Protein AF-A0A7X3UEK0-F1 (afdb_monomer)

Mean predicted aligned error: 8.61 Å

Structure (mmCIF, N/CA/C/O backbone):
data_AF-A0A7X3UEK0-F1
#
_entry.id   AF-A0A7X3UEK0-F1
#
loop_
_atom_site.group_PDB
_atom_site.id
_atom_site.type_symbol
_atom_site.label_atom_id
_atom_site.label_alt_id
_atom_site.label_comp_id
_atom_site.label_asym_id
_atom_site.label_entity_id
_atom_site.label_seq_id
_atom_site.pdbx_PDB_ins_code
_atom_site.Cartn_x
_atom_site.Cartn_y
_atom_site.Cartn_z
_atom_site.occupancy
_atom_site.B_iso_or_equiv
_atom_site.auth_seq_id
_atom_site.auth_comp_id
_atom_site.auth_asym_id
_atom_site.auth_atom_id
_atom_site.pdbx_PDB_model_num
ATOM 1 N N . PRO A 1 1 ? -8.538 19.417 -2.726 1.00 79.62 1 PRO A N 1
ATOM 2 C CA . PRO A 1 1 ? -8.881 18.641 -3.946 1.00 79.62 1 PRO A CA 1
ATOM 3 C C . PRO A 1 1 ? -7.968 18.921 -5.151 1.00 79.62 1 PRO A C 1
ATOM 5 O O . PRO A 1 1 ? -7.530 17.967 -5.776 1.00 79.62 1 PRO A O 1
ATOM 8 N N . ARG A 1 2 ? -7.645 20.189 -5.467 1.00 84.69 2 ARG A N 1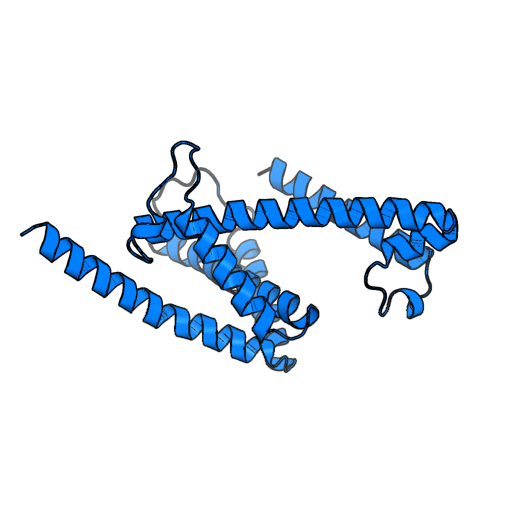
ATOM 9 C CA . ARG A 1 2 ? -6.788 20.533 -6.623 1.00 84.69 2 ARG A CA 1
ATOM 10 C C . ARG A 1 2 ? -5.396 19.885 -6.567 1.00 84.69 2 ARG A C 1
ATOM 12 O O . ARG A 1 2 ? -4.954 19.338 -7.565 1.00 84.69 2 ARG A O 1
ATOM 19 N N . SER A 1 3 ? -4.761 19.859 -5.393 1.00 90.44 3 SER A N 1
ATOM 20 C CA . SER A 1 3 ? -3.463 19.197 -5.186 1.00 90.44 3 SER A CA 1
ATOM 21 C C . SER A 1 3 ? -3.487 17.698 -5.502 1.00 90.44 3 SER A C 1
ATOM 23 O O . SER A 1 3 ? -2.560 17.202 -6.129 1.00 90.44 3 SER A O 1
ATOM 25 N N . MET A 1 4 ? -4.557 16.983 -5.133 1.00 89.75 4 MET A N 1
ATOM 26 C CA . MET A 1 4 ? -4.703 15.557 -5.451 1.00 89.75 4 MET A CA 1
ATOM 27 C C . MET A 1 4 ? -4.834 15.312 -6.956 1.00 89.75 4 MET A C 1
ATOM 29 O O . MET A 1 4 ? -4.153 14.437 -7.476 1.00 89.75 4 MET A O 1
ATOM 33 N N . PHE A 1 5 ? -5.659 16.089 -7.666 1.00 90.31 5 PHE A N 1
ATOM 34 C CA . PHE A 1 5 ? -5.819 15.922 -9.116 1.00 90.31 5 PHE A CA 1
ATOM 35 C C . PHE A 1 5 ? -4.525 16.210 -9.878 1.00 90.31 5 PHE A C 1
ATOM 37 O O . PHE A 1 5 ? -4.150 15.434 -10.751 1.00 90.31 5 PHE A O 1
ATOM 44 N N . VAL A 1 6 ? -3.823 17.288 -9.519 1.00 94.56 6 VAL A N 1
ATOM 45 C CA . VAL A 1 6 ? -2.541 17.637 -10.146 1.00 94.56 6 VAL A CA 1
ATOM 46 C C . VAL A 1 6 ? -1.483 16.581 -9.831 1.00 94.56 6 VAL A C 1
ATOM 48 O O . VAL A 1 6 ? -0.815 16.107 -10.742 1.00 94.56 6 VAL A O 1
ATOM 51 N N . GLY A 1 7 ? -1.371 16.158 -8.568 1.00 95.06 7 GLY A N 1
ATOM 52 C CA . GLY A 1 7 ? -0.401 15.142 -8.160 1.00 95.06 7 GLY A CA 1
ATOM 53 C C . GLY A 1 7 ? -0.611 13.810 -8.879 1.00 95.06 7 GLY A C 1
ATOM 54 O O . GLY A 1 7 ? 0.320 13.289 -9.486 1.00 95.06 7 GLY A O 1
ATOM 55 N N . VAL A 1 8 ? -1.842 13.289 -8.879 1.00 94.25 8 VAL A N 1
ATOM 56 C CA . VAL A 1 8 ? -2.175 12.043 -9.589 1.00 94.25 8 VAL A CA 1
ATOM 57 C C . VAL A 1 8 ? -1.948 12.191 -11.096 1.00 94.25 8 VAL A C 1
ATOM 59 O O . VAL A 1 8 ? -1.379 11.294 -11.710 1.00 94.25 8 VAL A O 1
ATOM 62 N N . GLY A 1 9 ? -2.321 13.329 -11.690 1.00 96.06 9 GLY A N 1
ATOM 63 C CA . GLY A 1 9 ? -2.091 13.600 -13.111 1.00 96.06 9 GLY A CA 1
ATOM 64 C C . GLY A 1 9 ? -0.608 13.598 -13.494 1.00 96.06 9 GLY A C 1
ATOM 65 O O . GLY A 1 9 ? -0.240 12.993 -14.499 1.00 96.06 9 GLY A O 1
ATOM 66 N N . ILE A 1 10 ? 0.253 14.202 -12.670 1.00 96.75 10 ILE A N 1
ATOM 67 C CA . ILE A 1 10 ? 1.710 14.187 -12.877 1.00 96.75 10 ILE A CA 1
ATOM 68 C C . ILE A 1 10 ? 2.247 12.757 -12.801 1.00 96.75 10 ILE A C 1
ATOM 70 O O . ILE A 1 10 ? 3.003 12.348 -13.679 1.00 96.75 10 ILE A O 1
ATOM 74 N N . VAL A 1 11 ? 1.835 11.983 -11.792 1.00 95.94 11 VAL A N 1
ATOM 75 C CA . VAL A 1 11 ? 2.276 10.587 -11.636 1.00 95.94 11 VAL A CA 1
ATOM 76 C C . VAL A 1 11 ? 1.872 9.747 -12.848 1.00 95.94 11 VAL A C 1
ATOM 78 O O . VAL A 1 11 ? 2.706 9.015 -13.375 1.00 95.94 11 VAL A O 1
ATOM 81 N N . ILE A 1 12 ? 0.635 9.892 -13.335 1.00 96.00 12 ILE A N 1
ATOM 82 C CA . ILE A 1 12 ? 0.169 9.216 -14.554 1.00 96.00 12 ILE A CA 1
ATOM 83 C C . ILE A 1 12 ? 1.033 9.617 -15.754 1.00 96.00 12 ILE A C 1
ATOM 85 O O . ILE A 1 12 ? 1.493 8.748 -16.490 1.00 96.00 12 ILE A O 1
ATOM 89 N N . GLY A 1 13 ? 1.285 10.916 -15.940 1.00 96.50 13 GLY A N 1
ATOM 90 C CA . GLY A 1 13 ? 2.091 11.418 -17.053 1.00 96.50 13 GLY A CA 1
ATOM 91 C C . GLY A 1 13 ? 3.512 10.855 -17.048 1.00 96.50 13 GLY A C 1
ATOM 92 O O . GLY A 1 13 ? 3.957 10.302 -18.051 1.00 96.50 13 GLY A O 1
ATOM 93 N N . VAL A 1 14 ? 4.202 10.927 -15.908 1.00 95.31 14 VAL A N 1
ATOM 94 C CA . VAL A 1 14 ? 5.562 10.385 -15.756 1.00 95.31 14 VAL A CA 1
ATOM 95 C C . VAL A 1 14 ? 5.578 8.874 -15.988 1.00 95.31 14 VAL A C 1
ATOM 97 O O . VAL A 1 14 ? 6.438 8.377 -16.712 1.00 95.31 14 VAL A O 1
ATOM 100 N N . TYR A 1 15 ? 4.607 8.142 -15.436 1.00 93.38 15 TYR A N 1
ATOM 101 C CA . TYR A 1 15 ? 4.516 6.694 -15.612 1.00 93.38 15 TYR A CA 1
ATOM 102 C C . TYR A 1 15 ? 4.330 6.302 -17.084 1.00 93.38 15 TYR A C 1
ATOM 104 O O . TYR A 1 15 ? 5.032 5.420 -17.582 1.00 93.38 15 TYR A O 1
ATOM 112 N N . LEU A 1 16 ? 3.430 6.976 -17.806 1.00 94.94 16 LEU A N 1
ATOM 113 C CA . LEU A 1 16 ? 3.210 6.731 -19.233 1.00 94.94 16 LEU A CA 1
ATOM 114 C C . LEU A 1 16 ? 4.451 7.060 -20.065 1.00 94.94 16 LEU A C 1
ATOM 116 O O . LEU A 1 16 ? 4.821 6.271 -20.929 1.00 94.94 16 LEU A O 1
ATOM 120 N N . LEU A 1 17 ? 5.118 8.182 -19.786 1.00 93.19 17 LEU A N 1
ATOM 121 C CA . LEU A 1 17 ? 6.335 8.580 -20.497 1.00 93.19 17 LEU A CA 1
ATOM 122 C C . LEU A 1 17 ? 7.452 7.547 -20.339 1.00 93.19 17 LEU A C 1
ATOM 124 O O . LEU A 1 17 ? 8.077 7.177 -21.332 1.00 93.19 17 LEU A O 1
ATOM 128 N N . ILE A 1 18 ? 7.665 7.043 -19.121 1.00 89.44 18 ILE A N 1
ATOM 129 C CA . ILE A 1 18 ? 8.669 6.004 -18.863 1.00 89.44 18 ILE A CA 1
ATOM 130 C C . ILE A 1 18 ? 8.313 4.719 -19.618 1.00 89.44 18 ILE A C 1
ATOM 132 O O . ILE A 1 18 ? 9.166 4.169 -20.307 1.00 89.44 18 ILE A O 1
ATOM 136 N N . ASN A 1 19 ? 7.060 4.258 -19.555 1.00 89.50 19 ASN A N 1
ATOM 137 C CA . ASN A 1 19 ? 6.646 3.040 -20.263 1.00 89.50 19 ASN A CA 1
ATOM 138 C C . ASN A 1 19 ? 6.771 3.179 -21.788 1.00 89.50 19 ASN A C 1
ATOM 140 O O . ASN A 1 19 ? 7.232 2.254 -22.451 1.00 89.50 19 ASN A O 1
ATOM 144 N N . ILE A 1 20 ? 6.414 4.338 -22.348 1.00 90.19 20 ILE A N 1
ATOM 145 C CA . ILE A 1 20 ? 6.593 4.618 -23.779 1.00 90.19 20 ILE A CA 1
ATOM 146 C C . ILE A 1 20 ? 8.079 4.594 -24.148 1.00 90.19 20 ILE A C 1
ATOM 148 O O . ILE A 1 20 ? 8.433 4.014 -25.172 1.00 90.19 20 ILE A O 1
ATOM 152 N N . ALA A 1 21 ? 8.947 5.194 -23.331 1.00 87.62 21 ALA A N 1
ATOM 153 C CA . ALA A 1 21 ? 10.388 5.164 -23.562 1.00 87.62 21 ALA A CA 1
ATOM 154 C C . ALA A 1 21 ? 10.926 3.723 -23.558 1.00 87.62 21 ALA A C 1
ATOM 156 O O . ALA A 1 21 ? 11.605 3.336 -24.504 1.00 87.62 21 ALA A O 1
ATOM 157 N N . LEU A 1 22 ? 10.541 2.908 -22.568 1.00 85.06 22 LEU A N 1
ATOM 158 C CA . LEU A 1 22 ? 10.942 1.498 -22.483 1.00 85.06 22 LEU A CA 1
ATOM 159 C C . LEU A 1 22 ? 10.510 0.698 -23.714 1.00 85.06 22 LEU A C 1
ATOM 161 O O . LEU A 1 22 ? 11.332 0.007 -24.308 1.00 85.06 22 LEU A O 1
ATOM 165 N N . LEU A 1 23 ? 9.253 0.841 -24.140 1.00 86.38 23 LEU A N 1
ATOM 166 C CA . LEU A 1 23 ? 8.717 0.133 -25.308 1.00 86.38 23 LEU A CA 1
ATOM 167 C C . LEU A 1 23 ? 9.344 0.583 -26.634 1.00 86.38 23 LEU A C 1
ATOM 169 O O . LEU A 1 23 ? 9.292 -0.157 -27.613 1.00 86.38 23 LEU A O 1
ATOM 173 N N . ARG A 1 24 ? 9.910 1.794 -26.697 1.00 86.00 24 ARG A N 1
ATOM 174 C CA . ARG A 1 24 ? 10.673 2.252 -27.868 1.00 86.00 24 ARG A CA 1
ATOM 175 C C . ARG A 1 24 ? 12.129 1.806 -27.854 1.00 86.00 24 ARG A C 1
ATOM 177 O O . ARG A 1 24 ? 12.746 1.799 -28.913 1.00 86.00 24 ARG A O 1
ATOM 184 N N . MET A 1 25 ? 12.673 1.501 -26.680 1.00 81.88 25 MET A N 1
ATOM 185 C CA . MET A 1 25 ? 14.088 1.186 -26.498 1.00 81.88 25 MET A CA 1
ATOM 186 C C . MET A 1 25 ? 14.366 -0.312 -26.515 1.00 81.88 25 MET A C 1
ATOM 188 O O . MET A 1 25 ? 15.394 -0.712 -27.049 1.00 81.88 25 MET A O 1
ATOM 192 N N . LEU A 1 26 ? 13.465 -1.134 -25.970 1.00 79.62 26 LEU A N 1
ATOM 193 C CA . LEU A 1 26 ? 13.659 -2.580 -25.889 1.00 79.62 26 LEU A CA 1
ATOM 194 C C . LEU A 1 26 ? 12.554 -3.333 -26.628 1.00 79.62 26 LEU A C 1
ATOM 196 O O . LEU A 1 26 ? 11.377 -2.973 -26.516 1.00 79.62 26 LEU A O 1
ATOM 200 N N . PRO A 1 27 ? 12.898 -4.429 -27.326 1.00 81.69 27 PRO A N 1
ATOM 201 C CA . PRO A 1 27 ?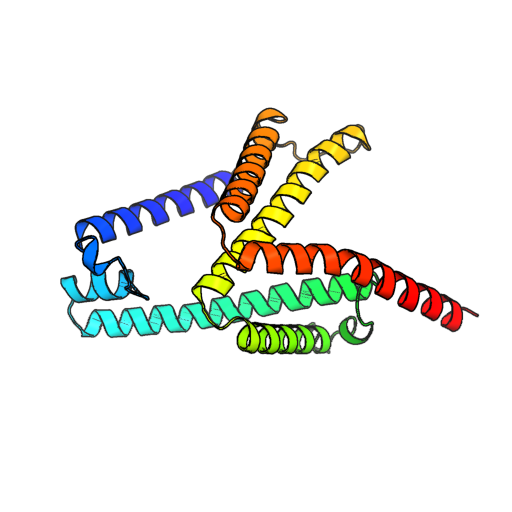 11.898 -5.371 -27.795 1.00 81.69 27 PRO A CA 1
ATOM 202 C C . PRO A 1 27 ? 11.187 -6.015 -26.598 1.00 81.69 27 PRO A C 1
ATOM 204 O O . PRO A 1 27 ? 11.777 -6.240 -25.540 1.00 81.69 27 PRO A O 1
ATOM 207 N N . MET A 1 28 ? 9.908 -6.362 -26.772 1.00 77.50 28 MET A N 1
ATOM 208 C CA . MET A 1 28 ? 9.071 -6.895 -25.686 1.00 77.50 28 MET A CA 1
ATOM 209 C C . MET A 1 28 ? 9.682 -8.137 -25.013 1.00 77.50 28 MET A C 1
ATOM 211 O O . MET A 1 28 ? 9.506 -8.339 -23.816 1.00 77.50 28 MET A O 1
ATOM 215 N N . SER A 1 29 ? 10.447 -8.937 -25.759 1.00 76.94 29 SER A N 1
ATOM 216 C CA . SER A 1 29 ? 11.162 -10.113 -25.252 1.00 76.94 29 SER A CA 1
ATOM 217 C C . SER A 1 29 ? 12.212 -9.797 -24.188 1.00 76.94 29 SER A C 1
ATOM 219 O O . SER A 1 29 ? 12.456 -10.638 -23.335 1.00 76.94 29 SER A O 1
ATOM 221 N N . GLU A 1 30 ? 12.828 -8.614 -24.220 1.00 74.31 30 GLU A N 1
ATOM 222 C CA . GLU A 1 30 ? 13.831 -8.202 -23.226 1.00 74.31 30 GLU A CA 1
ATOM 223 C C . GLU A 1 30 ? 13.201 -7.522 -22.005 1.00 74.31 30 GLU A C 1
ATOM 225 O O . GLU A 1 30 ? 13.796 -7.483 -20.932 1.00 74.31 30 GLU A O 1
ATOM 230 N N . ILE A 1 31 ? 11.975 -7.011 -22.150 1.00 76.38 31 ILE A N 1
ATOM 231 C CA . ILE A 1 31 ? 11.192 -6.457 -21.038 1.00 76.38 31 ILE A CA 1
ATOM 232 C C . ILE A 1 31 ? 10.603 -7.595 -20.195 1.00 76.38 31 ILE A C 1
ATOM 234 O O . ILE A 1 31 ? 10.548 -7.512 -18.966 1.00 76.38 31 ILE A O 1
ATOM 238 N N . VAL A 1 32 ? 10.160 -8.673 -20.847 1.00 72.06 32 VAL A N 1
ATOM 239 C CA . VAL A 1 32 ? 9.585 -9.845 -20.182 1.00 72.06 32 VAL A CA 1
ATOM 240 C C . VAL A 1 32 ? 10.688 -10.622 -19.457 1.00 72.06 32 VAL A C 1
ATOM 242 O O . VAL A 1 32 ? 11.489 -11.311 -20.074 1.00 72.06 32 VAL A O 1
ATOM 245 N N . GLY A 1 33 ? 10.706 -10.527 -18.124 1.00 65.44 33 GLY A N 1
ATOM 246 C CA . GLY A 1 33 ? 11.641 -11.256 -17.255 1.00 65.44 33 GLY A CA 1
ATOM 247 C C . GLY A 1 33 ? 12.794 -10.419 -16.697 1.00 65.44 33 GLY A C 1
ATOM 248 O O . GLY A 1 33 ? 13.508 -10.897 -15.819 1.00 65.44 33 GLY A O 1
ATOM 249 N N . ALA A 1 34 ? 12.953 -9.166 -17.132 1.00 67.19 34 ALA A N 1
ATOM 250 C CA . ALA A 1 34 ? 13.924 -8.257 -16.535 1.00 67.19 34 ALA A CA 1
ATOM 251 C C . ALA A 1 34 ? 13.414 -7.730 -15.181 1.00 67.19 34 ALA A C 1
ATOM 253 O O . ALA A 1 34 ? 12.431 -6.990 -15.128 1.00 67.19 34 ALA A O 1
ATOM 254 N N . GLU A 1 35 ? 14.112 -8.050 -14.086 1.00 66.56 35 GLU A N 1
ATOM 255 C CA . GLU A 1 35 ? 13.805 -7.493 -12.755 1.00 66.56 35 GLU A CA 1
ATOM 256 C C . GLU A 1 35 ? 13.964 -5.959 -12.719 1.00 66.56 35 GLU A C 1
ATOM 258 O O . GLU A 1 35 ? 13.249 -5.269 -11.994 1.00 66.56 35 GLU A O 1
ATOM 263 N N . LEU A 1 36 ? 14.861 -5.414 -13.551 1.00 74.69 36 LEU A N 1
ATOM 264 C CA . LEU A 1 36 ? 15.148 -3.983 -13.690 1.00 74.69 36 LEU A CA 1
ATOM 265 C C . LEU A 1 36 ? 15.133 -3.558 -15.168 1.00 74.69 36 LEU A C 1
ATOM 267 O O . LEU A 1 36 ? 16.153 -3.159 -15.730 1.00 74.69 36 LEU A O 1
ATOM 271 N N . ALA A 1 37 ? 13.955 -3.592 -15.799 1.00 77.00 37 ALA A N 1
ATOM 272 C CA . ALA A 1 37 ? 13.778 -3.195 -17.204 1.00 77.00 37 ALA A CA 1
ATOM 273 C C . ALA A 1 37 ? 14.345 -1.792 -17.527 1.00 77.00 37 ALA A C 1
ATOM 275 O O . ALA A 1 37 ? 14.884 -1.570 -18.606 1.00 77.00 37 ALA A O 1
ATOM 276 N N . VAL A 1 38 ? 14.278 -0.853 -16.574 1.00 77.38 38 VAL A N 1
ATOM 277 C CA . VAL A 1 38 ? 14.833 0.506 -16.725 1.00 77.38 38 VAL A CA 1
ATOM 278 C C . VAL A 1 38 ? 16.361 0.513 -16.750 1.00 77.38 38 VAL A C 1
ATOM 280 O O . VAL A 1 38 ? 16.942 1.235 -17.554 1.00 77.38 38 VAL A O 1
ATOM 283 N N . ALA A 1 39 ? 17.022 -0.283 -15.905 1.00 76.69 39 ALA A N 1
ATOM 284 C CA . ALA A 1 39 ? 18.483 -0.351 -15.899 1.00 76.69 39 ALA A CA 1
ATOM 285 C C . ALA A 1 39 ? 18.999 -0.937 -17.221 1.00 76.69 39 ALA A C 1
ATOM 287 O O . ALA A 1 39 ? 19.891 -0.361 -17.842 1.00 76.69 39 ALA A O 1
ATOM 288 N N . ARG A 1 40 ? 18.336 -1.995 -17.707 1.00 74.81 40 ARG A N 1
ATOM 289 C CA . ARG A 1 40 ? 18.640 -2.626 -18.997 1.00 74.81 40 ARG A CA 1
ATOM 290 C C . ARG A 1 40 ? 18.423 -1.679 -20.180 1.00 74.81 40 ARG A C 1
ATOM 292 O O . ARG A 1 40 ? 19.234 -1.632 -21.099 1.00 74.81 40 ARG A O 1
ATOM 299 N N . ALA A 1 41 ? 17.367 -0.863 -20.131 1.00 77.88 41 ALA A N 1
ATOM 300 C CA . ALA A 1 41 ? 17.132 0.173 -21.134 1.00 77.88 41 ALA A CA 1
ATOM 301 C C . ALA A 1 41 ? 18.287 1.167 -21.218 1.00 77.88 41 ALA A C 1
ATOM 303 O O . ALA A 1 41 ? 18.707 1.557 -22.305 1.00 77.88 41 ALA A O 1
ATOM 304 N N . VAL A 1 42 ? 18.815 1.569 -20.066 1.00 78.25 42 VAL A N 1
ATOM 305 C CA . VAL A 1 42 ? 19.882 2.564 -20.010 1.00 78.25 42 VAL A CA 1
ATOM 306 C C . VAL A 1 42 ? 21.223 1.984 -20.449 1.00 78.25 42 VAL A C 1
ATOM 308 O O . VAL A 1 42 ? 21.970 2.673 -21.146 1.00 78.25 42 VAL A O 1
ATOM 311 N N . GLU A 1 43 ? 21.499 0.719 -20.138 1.00 78.31 43 GLU A N 1
ATOM 312 C CA . GLU A 1 43 ? 22.670 0.009 -20.664 1.00 78.31 43 GLU A CA 1
ATOM 313 C C . GLU A 1 43 ? 22.738 0.092 -22.195 1.00 78.31 43 GLU A C 1
ATOM 315 O O . GLU A 1 43 ? 23.783 0.438 -22.746 1.00 78.31 43 GLU A O 1
ATOM 320 N N . SER A 1 44 ? 21.606 -0.127 -22.876 1.00 73.69 44 SER A N 1
ATOM 321 C CA . SER A 1 44 ? 21.537 -0.099 -24.344 1.00 73.69 44 SER A CA 1
ATOM 322 C C . SER A 1 44 ? 21.881 1.265 -24.971 1.00 73.69 44 SER A C 1
ATOM 324 O O . SER A 1 44 ? 22.254 1.324 -26.140 1.00 73.69 44 SER A O 1
ATOM 326 N N . LEU A 1 45 ? 21.791 2.361 -24.206 1.00 77.19 45 LEU A N 1
ATOM 327 C CA . LEU A 1 45 ? 22.000 3.733 -24.692 1.00 77.19 45 LEU A CA 1
ATOM 328 C C . LEU A 1 45 ? 23.340 4.331 -24.273 1.00 77.19 45 LEU A C 1
ATOM 330 O O . LEU A 1 45 ? 23.959 5.073 -25.031 1.00 77.19 45 LEU A O 1
ATOM 334 N N . LEU A 1 46 ? 23.726 4.092 -23.021 1.00 78.38 46 LEU A N 1
ATOM 335 C CA . LEU A 1 46 ? 24.798 4.812 -22.332 1.00 78.38 46 LEU A CA 1
ATOM 336 C C . LEU A 1 46 ? 25.938 3.875 -21.900 1.00 78.38 46 LEU A C 1
ATOM 338 O O . LEU A 1 46 ? 26.937 4.332 -21.342 1.00 78.38 46 LEU A O 1
ATOM 342 N N . GLY A 1 47 ? 25.806 2.576 -22.182 1.00 81.62 47 GLY A N 1
ATOM 343 C CA . GLY A 1 47 ? 26.795 1.557 -21.870 1.00 81.62 47 GLY A CA 1
ATOM 344 C C . GLY A 1 47 ? 26.736 1.044 -20.422 1.00 81.62 47 GLY A C 1
ATOM 345 O O . GLY A 1 47 ? 25.945 1.517 -19.599 1.00 81.62 47 GLY A O 1
ATOM 346 N N . PRO A 1 48 ? 27.613 0.086 -20.076 1.00 81.00 48 PRO A N 1
ATOM 347 C CA . PRO A 1 48 ? 27.544 -0.678 -18.821 1.00 81.00 48 PRO A CA 1
ATOM 348 C C . PRO A 1 48 ? 27.816 0.156 -17.555 1.00 81.00 48 PRO A C 1
ATOM 350 O O . PRO A 1 48 ? 27.337 -0.159 -16.463 1.00 81.00 48 PRO A O 1
ATOM 353 N N . LEU A 1 49 ? 28.556 1.265 -17.677 1.00 82.75 49 LEU A N 1
ATOM 354 C CA . LEU A 1 49 ? 28.782 2.178 -16.550 1.00 82.75 49 LEU A CA 1
ATOM 355 C C . LEU A 1 49 ? 27.485 2.875 -16.111 1.00 82.75 49 LEU A C 1
ATOM 357 O O . LEU A 1 49 ? 27.264 3.060 -14.914 1.00 82.75 49 LEU A O 1
ATOM 361 N N . ALA A 1 50 ? 26.612 3.230 -17.056 1.00 80.81 50 ALA A N 1
ATOM 362 C CA . ALA A 1 50 ? 25.347 3.892 -16.751 1.00 80.81 50 ALA A CA 1
ATOM 363 C C . ALA A 1 50 ? 24.348 2.940 -16.079 1.00 80.81 50 ALA A C 1
ATOM 365 O O . ALA A 1 50 ? 23.653 3.342 -15.145 1.00 80.81 50 ALA A O 1
ATOM 366 N N . GLU A 1 51 ? 24.332 1.671 -16.493 1.00 80.31 51 GLU A N 1
ATOM 367 C CA . GLU A 1 51 ? 23.549 0.617 -15.841 1.00 80.31 51 GLU A CA 1
ATOM 368 C C . GLU A 1 51 ? 23.922 0.488 -14.360 1.00 80.31 51 GLU A C 1
ATOM 370 O O . GLU A 1 51 ? 23.052 0.512 -13.490 1.00 80.31 51 GLU A O 1
ATOM 375 N N . THR A 1 52 ? 25.222 0.418 -14.057 1.00 84.69 52 THR A N 1
ATOM 376 C CA . THR A 1 52 ? 25.711 0.226 -12.684 1.00 84.69 52 THR A CA 1
ATOM 377 C C . THR A 1 52 ? 25.308 1.395 -11.782 1.00 84.69 52 THR A C 1
ATOM 379 O O . THR A 1 52 ? 24.818 1.188 -10.670 1.00 84.69 52 THR A O 1
ATOM 382 N N . VAL A 1 53 ? 25.465 2.633 -12.267 1.00 87.50 53 VAL A N 1
ATOM 383 C CA . VAL A 1 53 ? 25.100 3.846 -11.517 1.00 87.50 53 VAL A CA 1
ATOM 384 C C . VAL A 1 53 ? 23.600 3.888 -11.230 1.00 87.50 53 VAL A C 1
ATOM 386 O O . VAL A 1 53 ? 23.194 4.176 -10.102 1.00 87.50 53 VAL A O 1
ATOM 389 N N . ILE A 1 54 ? 22.769 3.569 -12.222 1.00 86.56 54 ILE A N 1
ATOM 390 C CA . ILE A 1 54 ? 21.313 3.585 -12.057 1.00 86.56 54 ILE A CA 1
ATOM 391 C C . ILE A 1 54 ? 20.850 2.456 -11.147 1.00 86.56 54 ILE A C 1
ATOM 393 O O . ILE A 1 54 ? 20.033 2.699 -10.262 1.00 86.56 54 ILE A O 1
ATOM 397 N N . THR A 1 55 ? 21.394 1.253 -11.294 1.00 86.00 55 THR A N 1
ATOM 398 C CA . THR A 1 55 ? 21.074 0.125 -10.414 1.00 86.00 55 THR A CA 1
ATOM 399 C C . THR A 1 55 ? 21.461 0.424 -8.966 1.00 86.00 55 THR A C 1
ATOM 401 O O . THR A 1 55 ? 20.665 0.174 -8.057 1.00 86.00 55 THR A O 1
ATOM 404 N N . ALA A 1 56 ? 22.626 1.035 -8.726 1.00 88.75 56 ALA A N 1
ATOM 405 C CA . ALA A 1 56 ? 23.036 1.466 -7.389 1.00 88.75 56 ALA A CA 1
ATOM 406 C C . ALA A 1 56 ? 22.084 2.527 -6.814 1.00 88.75 56 ALA A C 1
ATOM 408 O O . ALA A 1 56 ? 21.652 2.420 -5.663 1.00 88.75 56 ALA A O 1
ATOM 409 N N . PHE A 1 57 ? 21.702 3.516 -7.625 1.00 90.00 57 PHE A N 1
ATOM 410 C CA . PHE A 1 57 ? 20.749 4.548 -7.225 1.00 90.00 57 PHE A CA 1
ATOM 411 C C . PHE A 1 57 ? 19.366 3.965 -6.894 1.00 90.00 57 PHE A C 1
ATOM 413 O O . PHE A 1 57 ? 18.815 4.252 -5.829 1.00 90.00 57 PHE A O 1
ATOM 420 N N . LEU A 1 58 ? 18.820 3.109 -7.764 1.00 88.69 58 LEU A N 1
ATOM 421 C CA . LEU A 1 58 ? 17.526 2.452 -7.563 1.00 88.69 58 LEU A CA 1
ATOM 422 C C . LEU A 1 58 ? 17.542 1.565 -6.318 1.00 88.69 58 LEU A C 1
ATOM 424 O O . LEU A 1 58 ? 16.613 1.622 -5.515 1.00 88.69 58 LEU A O 1
ATOM 428 N N . THR A 1 59 ? 18.618 0.810 -6.101 1.00 87.75 59 THR A N 1
ATOM 429 C CA . THR A 1 59 ? 18.777 -0.021 -4.900 1.00 87.75 59 THR A CA 1
ATOM 430 C C . THR A 1 59 ? 18.818 0.834 -3.633 1.00 87.75 59 THR A C 1
ATOM 432 O O . THR A 1 59 ? 18.123 0.535 -2.661 1.00 87.75 59 THR A O 1
ATOM 435 N N . GLY A 1 60 ? 19.560 1.946 -3.645 1.00 90.62 60 GLY A N 1
ATOM 436 C CA . GLY A 1 60 ? 19.564 2.907 -2.539 1.00 90.62 60 GLY A CA 1
ATOM 437 C C . GLY A 1 60 ? 18.176 3.499 -2.272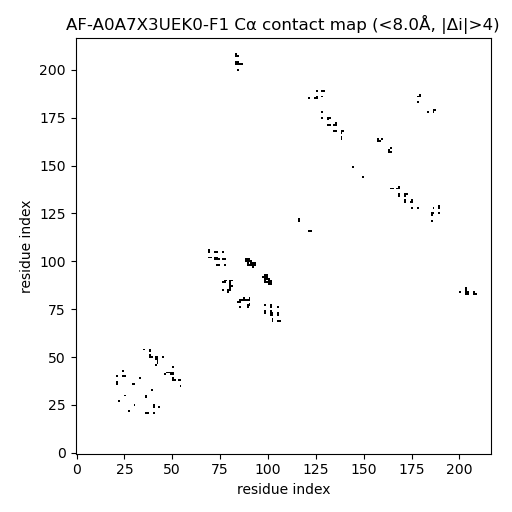 1.00 90.62 60 GLY A C 1
ATOM 438 O O . GLY A 1 60 ? 17.754 3.614 -1.120 1.00 90.62 60 GLY A O 1
ATOM 439 N N . PHE A 1 61 ? 17.420 3.798 -3.329 1.00 91.31 61 PHE A N 1
ATOM 440 C CA . PHE A 1 61 ? 16.047 4.287 -3.219 1.00 91.31 61 PHE A CA 1
ATOM 441 C C . PHE A 1 61 ? 15.095 3.252 -2.592 1.00 91.31 61 PHE A C 1
ATOM 443 O O . PHE A 1 61 ? 14.240 3.617 -1.780 1.00 91.31 61 PHE A O 1
ATOM 450 N N . LEU A 1 62 ? 15.270 1.957 -2.881 1.00 90.69 62 LEU A N 1
ATOM 451 C CA . LEU A 1 62 ? 14.477 0.891 -2.254 1.00 90.69 62 LEU A CA 1
ATOM 452 C C . LEU A 1 62 ? 14.655 0.853 -0.729 1.00 90.69 62 LEU A C 1
ATOM 454 O O . LEU A 1 62 ? 13.676 0.649 -0.009 1.00 90.69 62 LEU A O 1
ATOM 458 N N . ILE A 1 63 ? 15.863 1.116 -0.220 1.00 92.12 63 ILE A N 1
ATOM 459 C CA . ILE A 1 63 ? 16.128 1.181 1.229 1.00 92.12 63 ILE A CA 1
ATOM 460 C C . ILE A 1 63 ? 15.298 2.296 1.880 1.00 92.12 63 ILE A C 1
ATOM 462 O O . ILE A 1 63 ? 14.708 2.097 2.947 1.00 92.12 63 ILE A O 1
ATOM 466 N N . VAL A 1 64 ? 15.195 3.452 1.218 1.00 93.19 64 VAL A N 1
ATOM 467 C CA . VAL A 1 64 ? 14.341 4.559 1.673 1.00 93.19 64 VAL A CA 1
ATOM 468 C C . VAL A 1 64 ? 12.870 4.131 1.686 1.00 93.19 64 VAL A C 1
ATOM 470 O O . VAL A 1 64 ? 12.171 4.371 2.672 1.00 93.19 64 VAL A O 1
ATOM 473 N N . GLY A 1 65 ? 12.407 3.430 0.647 1.00 91.81 65 GLY A N 1
ATOM 474 C CA . GLY A 1 65 ? 11.049 2.878 0.589 1.00 91.81 65 GLY A CA 1
ATOM 475 C C . GLY A 1 65 ? 10.733 1.924 1.747 1.00 91.81 65 GLY A C 1
ATOM 476 O O . GLY A 1 65 ? 9.687 2.050 2.389 1.00 91.81 65 GLY A O 1
ATOM 477 N N . ILE A 1 66 ? 11.664 1.024 2.075 1.00 91.00 66 ILE A N 1
ATOM 478 C CA . ILE A 1 66 ? 11.542 0.099 3.212 1.00 91.00 66 ILE A CA 1
ATOM 479 C C . ILE A 1 66 ? 11.437 0.876 4.532 1.00 91.00 66 ILE A C 1
ATOM 481 O O . ILE A 1 66 ? 10.569 0.580 5.358 1.00 91.00 66 ILE A O 1
ATOM 485 N N . ASN A 1 67 ? 12.277 1.896 4.728 1.00 91.56 67 ASN A N 1
ATOM 486 C CA . ASN A 1 67 ? 12.242 2.729 5.930 1.00 91.56 67 ASN A CA 1
ATOM 487 C C . ASN A 1 67 ? 10.879 3.420 6.113 1.00 91.56 67 ASN A C 1
ATOM 489 O O . ASN A 1 67 ? 10.282 3.329 7.190 1.00 91.56 67 ASN A O 1
ATOM 493 N N . LEU A 1 68 ? 10.345 4.031 5.050 1.00 91.06 68 LEU A N 1
ATOM 494 C CA . LEU A 1 68 ? 9.016 4.649 5.064 1.00 91.06 68 LEU A CA 1
ATOM 495 C C . LEU A 1 68 ? 7.917 3.631 5.403 1.00 91.06 68 LEU A C 1
ATOM 497 O O . LEU A 1 68 ? 7.025 3.932 6.203 1.00 91.06 68 LEU A O 1
ATOM 501 N N . GLY A 1 69 ? 8.007 2.418 4.851 1.00 89.94 69 GLY A N 1
ATOM 502 C CA . GLY A 1 69 ? 7.094 1.317 5.161 1.00 89.94 69 GLY A CA 1
ATOM 503 C C . GLY A 1 69 ? 7.078 0.966 6.652 1.00 89.94 69 GLY A C 1
ATOM 504 O O . GLY A 1 69 ? 6.007 0.893 7.261 1.00 89.94 69 GLY A O 1
ATOM 505 N N . TYR A 1 70 ? 8.251 0.838 7.280 1.00 89.94 70 TYR A N 1
ATOM 506 C CA . TYR A 1 70 ? 8.356 0.567 8.719 1.00 89.94 70 TYR A CA 1
ATOM 507 C C . TYR A 1 70 ? 7.821 1.710 9.584 1.00 89.94 70 TYR A C 1
ATOM 509 O O . TYR A 1 70 ? 7.133 1.461 10.580 1.00 89.94 70 TYR A O 1
ATOM 517 N N . MET A 1 71 ? 8.077 2.961 9.193 1.00 88.31 71 MET A N 1
ATOM 518 C CA . MET A 1 71 ? 7.527 4.129 9.884 1.00 88.31 71 MET A CA 1
ATOM 519 C C . MET A 1 71 ? 5.996 4.172 9.821 1.00 88.31 71 MET A C 1
ATOM 521 O O . MET A 1 71 ? 5.351 4.603 10.780 1.00 88.31 71 MET A O 1
ATOM 525 N N . PHE A 1 72 ? 5.397 3.758 8.704 1.00 89.00 72 PHE A N 1
ATOM 526 C CA . PHE A 1 72 ? 3.946 3.648 8.579 1.00 89.00 72 PHE A CA 1
ATOM 527 C C . PHE A 1 72 ? 3.402 2.503 9.445 1.00 89.00 72 PHE A C 1
ATOM 529 O O . PHE A 1 72 ? 2.537 2.733 10.293 1.00 89.00 72 PHE A O 1
ATOM 536 N N . ALA A 1 73 ? 3.963 1.298 9.311 1.00 88.00 73 ALA A N 1
ATOM 537 C CA . ALA A 1 73 ? 3.506 0.109 10.032 1.00 88.00 73 ALA A CA 1
ATOM 538 C C . ALA A 1 73 ? 3.556 0.282 11.559 1.00 88.00 73 ALA A C 1
ATOM 540 O O . ALA A 1 73 ? 2.594 -0.050 12.255 1.00 88.00 73 ALA A O 1
ATOM 541 N N . ALA A 1 74 ? 4.637 0.863 12.090 1.00 88.38 74 ALA A N 1
ATOM 542 C CA . ALA A 1 74 ? 4.782 1.088 13.526 1.00 88.38 74 ALA A CA 1
ATOM 543 C C . ALA A 1 74 ? 3.700 2.033 14.087 1.00 88.38 74 ALA A C 1
ATOM 545 O O . ALA A 1 74 ? 3.222 1.821 15.202 1.00 88.38 74 ALA A O 1
ATOM 546 N N . ARG A 1 75 ? 3.268 3.042 13.313 1.00 88.81 75 ARG A N 1
ATOM 547 C CA . ARG A 1 75 ? 2.182 3.958 13.710 1.00 88.81 75 ARG A CA 1
ATOM 548 C C . ARG A 1 75 ? 0.818 3.278 13.696 1.00 88.81 75 ARG A C 1
ATOM 550 O O . ARG A 1 75 ? 0.027 3.519 14.603 1.00 88.81 75 ARG A O 1
ATOM 557 N N . VAL A 1 76 ? 0.560 2.413 12.714 1.00 88.75 76 VAL A N 1
ATOM 558 C CA . VAL A 1 76 ? -0.687 1.632 12.655 1.00 88.75 76 VAL A CA 1
ATOM 559 C C . VAL A 1 76 ? -0.776 0.686 13.854 1.00 88.75 76 VAL A C 1
ATOM 561 O O . VAL A 1 76 ? -1.783 0.688 14.556 1.00 88.75 76 VAL A O 1
ATOM 564 N N . ILE A 1 77 ? 0.293 -0.060 14.156 1.00 87.31 77 ILE A N 1
ATOM 565 C CA . ILE A 1 77 ? 0.336 -0.964 15.320 1.00 87.31 77 ILE A CA 1
ATOM 566 C C . ILE A 1 77 ? 0.183 -0.186 16.633 1.00 87.31 77 ILE A C 1
ATOM 568 O O . ILE A 1 77 ? -0.567 -0.606 17.509 1.00 87.31 77 ILE A O 1
ATOM 572 N N . TYR A 1 78 ? 0.836 0.970 16.763 1.00 87.75 78 TYR A N 1
ATOM 573 C CA . TYR A 1 78 ? 0.681 1.844 17.927 1.00 87.75 78 TYR A CA 1
ATOM 574 C C . TYR A 1 78 ? -0.767 2.328 18.123 1.00 87.75 78 TYR A C 1
ATOM 576 O O . TYR A 1 78 ? -1.282 2.284 19.244 1.00 87.75 78 TYR A O 1
ATOM 584 N N . ALA A 1 79 ? -1.436 2.759 17.048 1.00 86.62 79 ALA A N 1
ATOM 585 C CA . ALA A 1 79 ? -2.836 3.175 17.096 1.00 86.62 79 ALA A CA 1
ATOM 586 C C . ALA A 1 79 ? -3.745 2.005 17.506 1.00 86.62 79 ALA A C 1
ATOM 588 O O . ALA A 1 79 ? -4.494 2.126 18.472 1.00 86.62 79 ALA A O 1
ATOM 589 N N . MET A 1 80 ? -3.575 0.829 16.886 1.00 85.25 80 MET A N 1
ATOM 590 C CA . MET A 1 80 ? -4.316 -0.384 17.258 1.00 85.25 80 MET A CA 1
ATOM 591 C C . MET A 1 80 ? -4.103 -0.773 18.728 1.00 85.25 80 MET A C 1
ATOM 593 O O . MET A 1 80 ? -5.048 -1.153 19.414 1.00 85.25 80 MET A O 1
ATOM 597 N N . SER A 1 81 ? -2.880 -0.658 19.249 1.00 85.25 81 SER A N 1
ATOM 598 C CA . SER A 1 81 ? -2.592 -0.905 20.668 1.00 85.25 81 SER A CA 1
ATOM 599 C C . SER A 1 81 ? -3.216 0.125 21.605 1.00 85.25 81 SER A C 1
ATOM 601 O O . SER A 1 81 ? -3.521 -0.204 22.751 1.00 85.25 81 SER A O 1
ATOM 603 N N . THR A 1 82 ? -3.382 1.364 21.148 1.00 83.62 82 THR A N 1
ATOM 604 C CA . THR A 1 82 ? -4.038 2.429 21.919 1.00 83.62 82 THR A CA 1
ATOM 605 C C . THR A 1 82 ? -5.543 2.193 22.003 1.00 83.62 82 THR A C 1
ATOM 607 O O . THR A 1 82 ? -6.114 2.376 23.075 1.00 83.62 82 THR A O 1
ATOM 610 N N . ASP A 1 83 ? -6.137 1.665 20.933 1.00 82.94 83 ASP A N 1
ATOM 611 C CA . ASP A 1 83 ? -7.553 1.285 20.860 1.00 82.94 83 ASP A CA 1
ATOM 612 C C . ASP A 1 83 ? -7.858 -0.075 21.525 1.00 82.94 83 ASP A C 1
ATOM 614 O O . ASP A 1 83 ? -8.982 -0.573 21.461 1.00 82.94 83 ASP A O 1
ATOM 618 N N . GLY A 1 84 ? -6.863 -0.717 22.151 1.00 78.88 84 GLY A N 1
ATOM 619 C CA . GLY A 1 84 ? -7.031 -2.020 22.802 1.00 78.88 84 GLY A CA 1
ATOM 620 C C . GLY A 1 84 ? -7.227 -3.182 21.821 1.00 78.88 84 GLY A C 1
ATOM 621 O O . GLY A 1 84 ? -7.723 -4.240 22.207 1.00 78.88 84 GLY A O 1
ATOM 622 N N . LEU A 1 85 ? -6.825 -3.016 20.561 1.00 78.25 85 LEU A N 1
ATOM 623 C CA . LEU A 1 85 ? -6.936 -4.021 19.497 1.00 78.25 85 LEU A CA 1
ATOM 624 C C . LEU A 1 85 ? -5.649 -4.830 19.292 1.00 78.25 85 LEU A C 1
ATOM 626 O O . LEU A 1 85 ? -5.623 -5.761 18.492 1.00 78.25 85 LEU A O 1
ATOM 630 N N . PHE A 1 86 ? -4.581 -4.492 20.016 1.00 81.00 86 PHE A N 1
ATOM 631 C CA . PHE A 1 86 ? -3.295 -5.181 19.947 1.00 81.00 86 PHE A CA 1
ATOM 632 C C . PHE A 1 86 ? -2.587 -5.189 21.312 1.00 81.00 86 PHE A C 1
ATOM 634 O O . PHE A 1 86 ? -3.120 -4.699 22.312 1.00 81.00 86 PHE A O 1
ATOM 641 N N . PHE A 1 87 ? -1.383 -5.764 21.384 1.00 79.25 87 PHE A N 1
ATOM 642 C CA . PHE A 1 87 ? -0.605 -5.842 22.622 1.00 79.25 87 PHE A CA 1
ATOM 643 C C . PHE A 1 87 ? -0.326 -4.445 23.206 1.00 79.25 87 PHE A C 1
ATOM 645 O O . PHE A 1 87 ? 0.205 -3.566 22.522 1.00 79.25 87 PHE A O 1
ATOM 652 N N . ARG A 1 88 ? -0.633 -4.243 24.497 1.00 76.75 88 ARG A N 1
ATOM 653 C CA . ARG A 1 88 ? -0.433 -2.966 25.216 1.00 76.75 88 ARG A CA 1
ATOM 654 C C . ARG A 1 88 ? 1.028 -2.502 25.221 1.00 76.75 88 ARG A C 1
ATOM 656 O O . ARG A 1 88 ? 1.293 -1.305 25.269 1.00 76.75 88 ARG A O 1
ATOM 663 N N . GLN A 1 89 ? 1.989 -3.421 25.137 1.00 79.44 89 GLN A N 1
ATOM 664 C CA . GLN A 1 89 ? 3.419 -3.105 25.079 1.00 79.44 89 GLN A CA 1
ATOM 665 C C . GLN A 1 89 ? 3.764 -2.227 23.867 1.00 79.44 89 GLN A C 1
ATOM 667 O O . GLN A 1 89 ? 4.615 -1.346 23.976 1.00 79.44 89 GLN A O 1
ATOM 672 N N . CYS A 1 90 ? 3.059 -2.400 22.746 1.00 80.06 90 CYS A N 1
ATOM 673 C CA . CYS A 1 90 ? 3.258 -1.603 21.537 1.00 80.06 90 CYS A CA 1
ATOM 674 C C . CYS A 1 90 ? 2.671 -0.179 21.640 1.00 80.06 90 CYS A C 1
ATOM 676 O O . CYS A 1 90 ? 2.959 0.649 20.781 1.00 80.06 90 CYS A O 1
ATOM 678 N N . ARG A 1 91 ? 1.936 0.146 22.719 1.00 83.69 91 ARG A N 1
ATOM 679 C CA . ARG A 1 91 ? 1.511 1.517 23.067 1.00 83.69 91 ARG A CA 1
ATOM 680 C C . ARG A 1 91 ? 2.641 2.346 23.698 1.00 83.69 91 ARG A C 1
ATOM 682 O O . ARG A 1 91 ? 2.513 3.557 23.833 1.00 83.69 91 ARG A O 1
ATOM 689 N N . ARG A 1 92 ? 3.751 1.738 24.135 1.00 83.31 92 ARG A N 1
ATOM 690 C CA . ARG A 1 92 ? 4.856 2.495 24.748 1.00 83.31 92 ARG A CA 1
ATOM 691 C C . ARG A 1 92 ? 5.710 3.174 23.679 1.00 83.31 92 ARG A C 1
ATOM 693 O O . ARG A 1 92 ? 6.156 2.532 22.730 1.00 83.31 92 ARG A O 1
ATOM 700 N N . VAL A 1 93 ? 5.974 4.461 23.881 1.00 86.88 93 VAL A N 1
ATOM 701 C CA . VAL A 1 93 ? 6.826 5.284 23.016 1.00 86.88 93 VAL A CA 1
ATOM 702 C C . VAL A 1 93 ? 8.151 5.546 23.730 1.00 86.88 93 VAL A C 1
ATOM 704 O O . VAL A 1 93 ? 8.172 5.812 24.931 1.00 86.88 93 VAL A O 1
ATOM 707 N N . ASN A 1 94 ? 9.265 5.436 23.006 1.00 87.12 94 ASN A N 1
ATOM 708 C CA . ASN A 1 94 ? 10.591 5.793 23.513 1.00 87.12 94 ASN A CA 1
ATOM 709 C C . ASN A 1 94 ? 10.726 7.327 23.671 1.00 87.12 94 ASN A C 1
ATOM 711 O O . ASN A 1 94 ? 9.994 8.088 23.043 1.00 87.12 94 ASN A O 1
ATOM 715 N N . ARG A 1 95 ? 11.730 7.794 24.424 1.00 80.56 95 ARG A N 1
ATOM 716 C CA . ARG A 1 95 ? 12.159 9.202 24.525 1.00 80.56 95 ARG A CA 1
ATOM 717 C C . ARG A 1 95 ? 12.327 9.894 23.165 1.00 80.56 95 ARG A C 1
ATOM 719 O O . ARG A 1 95 ? 12.071 11.083 23.065 1.00 80.56 95 ARG A O 1
ATOM 726 N N . GLY A 1 96 ? 12.701 9.152 22.119 1.00 81.31 96 GLY A N 1
ATOM 727 C CA . GLY A 1 96 ? 12.798 9.648 20.738 1.00 81.31 96 GLY A CA 1
ATOM 728 C C . GLY A 1 96 ? 11.483 9.672 19.942 1.00 81.31 96 GLY A C 1
ATOM 729 O O . GLY A 1 96 ? 11.527 9.734 18.718 1.00 81.31 96 GLY A O 1
ATOM 730 N N . GLY A 1 97 ? 10.315 9.526 20.577 1.00 81.06 97 GLY A N 1
ATOM 731 C CA . GLY A 1 97 ? 9.009 9.620 19.903 1.00 81.06 97 GLY A CA 1
ATOM 732 C C . GLY A 1 97 ? 8.623 8.416 19.031 1.00 81.06 97 GLY A C 1
ATOM 733 O O . GLY A 1 97 ? 7.606 8.457 18.344 1.00 81.06 97 GLY A O 1
ATOM 734 N N . THR A 1 98 ? 9.403 7.330 19.060 1.00 82.88 98 THR A N 1
ATOM 735 C CA . THR A 1 98 ? 9.164 6.130 18.238 1.00 82.88 98 THR A CA 1
ATOM 736 C C . THR A 1 98 ? 8.659 4.957 19.092 1.00 82.88 98 THR A C 1
ATOM 738 O O . THR A 1 98 ? 9.254 4.676 20.139 1.00 82.88 98 THR A O 1
ATOM 741 N N . PRO A 1 99 ? 7.587 4.247 18.685 1.00 87.06 99 PRO A N 1
ATOM 742 C CA . PRO A 1 99 ? 7.092 3.070 19.396 1.00 87.06 99 PRO A CA 1
ATOM 743 C C . PRO A 1 99 ? 7.957 1.837 19.082 1.00 87.06 99 PRO A C 1
ATOM 745 O O . PRO A 1 99 ? 7.669 1.064 18.169 1.00 87.06 99 PRO A O 1
ATOM 748 N N . THR A 1 100 ? 9.038 1.638 19.844 1.00 86.75 100 THR A N 1
ATOM 749 C CA . THR A 1 100 ? 10.036 0.580 19.586 1.00 86.75 100 THR A CA 1
ATOM 750 C C . THR A 1 100 ? 9.429 -0.824 19.569 1.00 86.75 100 THR A C 1
ATOM 752 O O . THR A 1 100 ? 9.746 -1.620 18.692 1.00 86.75 100 THR A O 1
ATOM 755 N N . ALA A 1 101 ? 8.514 -1.135 20.492 1.00 85.69 101 ALA A N 1
ATOM 756 C CA . ALA A 1 101 ? 7.868 -2.449 20.535 1.00 85.69 101 ALA A CA 1
ATOM 757 C C . ALA A 1 101 ? 6.967 -2.704 19.311 1.00 85.69 101 ALA A C 1
ATOM 759 O O . ALA A 1 101 ? 6.882 -3.833 18.838 1.00 85.69 101 ALA A O 1
ATOM 760 N N . ALA A 1 102 ? 6.323 -1.665 18.769 1.00 86.56 102 ALA A N 1
ATOM 761 C CA . ALA A 1 102 ? 5.549 -1.766 17.532 1.00 86.56 102 ALA A CA 1
ATOM 762 C C . ALA A 1 102 ? 6.457 -1.992 16.311 1.00 86.56 102 ALA A C 1
ATOM 764 O O . ALA A 1 102 ? 6.114 -2.772 15.428 1.00 86.56 102 ALA A O 1
ATOM 765 N N . LEU A 1 103 ? 7.631 -1.352 16.290 1.00 88.12 103 LEU A N 1
ATOM 766 C CA . LEU A 1 103 ? 8.635 -1.532 15.241 1.00 88.12 103 LEU A CA 1
ATOM 767 C C . LEU A 1 103 ? 9.224 -2.952 15.239 1.00 88.12 103 LEU A C 1
ATOM 769 O O . LEU A 1 103 ? 9.374 -3.564 14.188 1.00 88.12 103 LEU A O 1
ATOM 773 N N . VAL A 1 104 ? 9.535 -3.501 16.414 1.00 88.19 104 VAL A N 1
ATOM 774 C CA . VAL A 1 104 ? 10.026 -4.885 16.523 1.00 88.19 104 VAL A CA 1
ATOM 775 C C . VAL A 1 104 ? 8.937 -5.878 16.113 1.00 88.19 104 VAL A C 1
ATOM 777 O O . VAL A 1 104 ? 9.227 -6.851 15.422 1.00 88.19 104 VAL A O 1
ATOM 780 N N . ALA A 1 105 ? 7.677 -5.618 16.476 1.00 86.88 105 ALA A N 1
ATOM 781 C CA . ALA A 1 105 ? 6.553 -6.449 16.055 1.00 86.88 105 ALA A CA 1
ATOM 782 C C . ALA A 1 105 ? 6.356 -6.436 14.529 1.00 86.88 105 ALA A C 1
ATOM 784 O O . ALA A 1 105 ? 6.137 -7.496 13.942 1.00 86.88 105 ALA A O 1
ATOM 785 N N . SER A 1 106 ? 6.473 -5.273 13.874 1.00 87.94 106 SER A N 1
ATOM 786 C CA . SER A 1 106 ? 6.398 -5.204 12.410 1.00 87.94 106 SER A CA 1
ATOM 787 C C . SER A 1 106 ? 7.587 -5.892 11.740 1.00 87.94 106 SER A C 1
ATOM 789 O O . SER A 1 106 ? 7.380 -6.608 10.767 1.00 87.94 106 SER A O 1
ATOM 791 N N . LEU A 1 107 ? 8.803 -5.767 12.282 1.00 88.81 107 LEU A N 1
ATOM 792 C CA . LEU A 1 107 ? 9.978 -6.500 11.795 1.00 88.81 107 LEU A CA 1
ATOM 793 C C . LEU A 1 107 ? 9.775 -8.020 11.886 1.00 88.81 107 LEU A C 1
ATOM 795 O O . LEU A 1 107 ? 10.008 -8.733 10.912 1.00 88.81 107 LEU A O 1
ATOM 799 N N . ALA A 1 108 ? 9.309 -8.512 13.035 1.00 88.12 108 ALA A N 1
ATOM 800 C CA . ALA A 1 108 ? 9.030 -9.931 13.233 1.00 88.12 108 ALA A CA 1
ATOM 801 C C . ALA A 1 108 ? 7.979 -10.439 12.234 1.00 88.12 108 ALA A C 1
ATOM 803 O O . ALA A 1 108 ? 8.173 -11.488 11.620 1.00 88.12 108 ALA A O 1
ATOM 804 N N . ALA A 1 109 ? 6.908 -9.668 12.015 1.00 85.56 109 ALA A N 1
ATOM 805 C CA . ALA A 1 109 ? 5.892 -9.993 11.019 1.00 85.56 109 ALA A CA 1
ATOM 806 C C . ALA A 1 109 ? 6.477 -10.049 9.599 1.00 85.56 109 ALA A C 1
ATOM 808 O O . ALA A 1 109 ? 6.199 -11.004 8.875 1.00 85.56 109 ALA A O 1
ATOM 809 N N . THR A 1 110 ? 7.327 -9.089 9.218 1.00 86.56 110 THR A N 1
ATOM 810 C CA . THR A 1 110 ? 8.009 -9.092 7.914 1.00 86.56 110 THR A CA 1
ATOM 811 C C . THR A 1 110 ? 8.881 -10.333 7.735 1.00 86.56 110 THR A C 1
ATOM 813 O O . THR A 1 110 ? 8.812 -10.965 6.686 1.00 86.56 110 THR A O 1
ATOM 816 N N . ILE A 1 111 ? 9.671 -10.713 8.746 1.00 86.44 111 ILE A N 1
ATOM 817 C CA . ILE A 1 111 ? 10.547 -11.895 8.682 1.00 86.44 111 ILE A CA 1
ATOM 818 C C . ILE A 1 111 ? 9.719 -13.164 8.481 1.00 86.44 111 ILE A C 1
ATOM 820 O O . ILE A 1 111 ? 10.011 -13.948 7.583 1.00 86.44 111 ILE A O 1
ATOM 824 N N . VAL A 1 112 ? 8.659 -13.345 9.274 1.00 83.94 112 VAL A N 1
ATOM 825 C CA . VAL A 1 112 ? 7.743 -14.483 9.119 1.00 83.94 112 VAL A CA 1
ATOM 826 C C . VAL A 1 112 ? 7.170 -14.493 7.702 1.00 83.94 112 VAL A C 1
ATOM 828 O O . VAL A 1 112 ? 7.275 -15.494 6.999 1.00 83.94 112 VAL A O 1
ATOM 831 N N . PHE A 1 113 ? 6.634 -13.369 7.234 1.00 78.81 113 PHE A N 1
ATOM 832 C CA . PHE A 1 113 ? 6.015 -13.298 5.913 1.00 78.81 113 PHE A CA 1
ATOM 833 C C . PHE A 1 113 ? 7.010 -13.593 4.777 1.00 78.81 113 PHE A C 1
ATOM 835 O O . PHE A 1 113 ? 6.662 -14.283 3.819 1.00 78.81 113 PHE A O 1
ATOM 842 N N . LEU A 1 114 ? 8.262 -13.146 4.909 1.00 81.44 114 LEU A N 1
ATOM 843 C CA . LEU A 1 114 ? 9.330 -13.417 3.948 1.00 81.44 114 LEU A CA 1
ATOM 844 C C . LEU A 1 114 ? 9.694 -14.909 3.897 1.00 81.44 114 LEU A C 1
ATOM 846 O O . LEU A 1 114 ? 9.842 -15.458 2.807 1.00 81.44 114 LEU A O 1
ATOM 850 N N . LEU A 1 115 ? 9.780 -15.571 5.056 1.00 82.44 115 LEU A N 1
ATOM 851 C CA . LEU A 1 115 ? 10.093 -17.002 5.147 1.00 82.44 115 LEU A CA 1
ATOM 852 C C . LEU A 1 115 ? 8.998 -17.885 4.530 1.00 82.44 115 LEU A C 1
ATOM 854 O O . LEU A 1 115 ? 9.309 -18.913 3.934 1.00 82.44 115 LEU A O 1
ATOM 858 N N . PHE A 1 116 ? 7.727 -17.489 4.650 1.00 74.62 116 PHE A N 1
ATOM 859 C CA . PHE A 1 116 ? 6.594 -18.296 4.180 1.00 74.62 116 PHE A CA 1
ATOM 860 C C . PHE A 1 116 ? 6.134 -17.988 2.747 1.00 74.62 116 PHE A C 1
ATOM 862 O O . PHE A 1 116 ? 5.422 -18.800 2.158 1.00 74.62 116 PHE A O 1
ATOM 869 N N . SER A 1 117 ? 6.498 -16.841 2.163 1.00 71.75 117 SER A N 1
ATOM 870 C CA . SER A 1 117 ? 5.933 -16.440 0.864 1.00 71.75 117 SER A CA 1
ATOM 871 C C . SER A 1 117 ? 6.569 -17.137 -0.348 1.00 71.75 117 SER A C 1
ATOM 873 O O . SER A 1 117 ? 5.884 -17.414 -1.337 1.00 71.75 117 SER A O 1
ATOM 875 N N . GLY A 1 118 ? 7.867 -17.450 -0.285 1.00 70.88 118 GLY A N 1
ATOM 876 C CA . GLY A 1 118 ? 8.585 -18.236 -1.300 1.00 70.88 118 GLY A CA 1
ATOM 877 C C . GLY A 1 118 ? 8.786 -17.575 -2.677 1.00 70.88 118 GLY A C 1
ATOM 878 O O . GLY A 1 118 ? 9.571 -18.089 -3.466 1.00 70.88 118 GLY A O 1
ATOM 879 N N . SER A 1 119 ? 8.120 -16.455 -2.995 1.00 79.81 119 SER A N 1
ATOM 880 C CA . SER A 1 119 ? 8.318 -15.701 -4.245 1.00 79.81 119 SER A CA 1
ATOM 881 C C . SER A 1 119 ? 7.922 -14.227 -4.107 1.00 79.81 119 SER A C 1
ATOM 883 O O . SER A 1 119 ? 6.875 -13.907 -3.544 1.00 79.81 119 SER A O 1
ATOM 885 N N . PHE A 1 120 ? 8.722 -13.328 -4.692 1.00 78.25 120 PHE A N 1
ATOM 886 C CA . PHE A 1 120 ? 8.438 -11.889 -4.729 1.00 78.25 120 PHE A CA 1
ATOM 887 C C . PHE A 1 120 ? 7.120 -11.561 -5.443 1.00 78.25 120 PHE A C 1
ATOM 889 O O . PHE A 1 120 ? 6.343 -10.740 -4.963 1.00 78.25 120 PHE A O 1
ATOM 896 N N . VAL A 1 121 ? 6.819 -12.250 -6.548 1.00 78.50 121 VAL A N 1
ATOM 897 C CA . VAL A 1 121 ? 5.577 -12.027 -7.307 1.00 78.50 121 VAL A CA 1
ATOM 898 C C . VAL A 1 121 ? 4.355 -12.315 -6.434 1.00 78.50 121 VAL A C 1
ATOM 900 O O . VAL A 1 121 ? 3.429 -11.509 -6.379 1.00 78.50 121 VAL A O 1
ATOM 903 N N . ARG A 1 122 ? 4.397 -13.399 -5.648 1.00 78.00 122 ARG A N 1
ATOM 904 C CA . ARG A 1 122 ? 3.316 -13.750 -4.713 1.00 78.00 122 ARG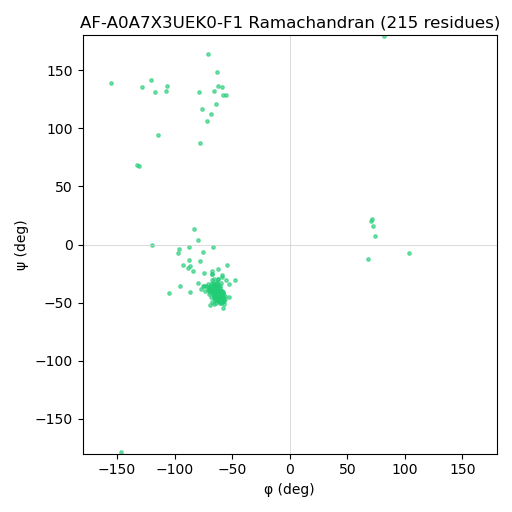 A CA 1
ATOM 905 C C . ARG A 1 122 ? 3.135 -12.707 -3.610 1.00 78.00 122 ARG A C 1
ATOM 907 O O . ARG A 1 122 ? 2.002 -12.440 -3.215 1.00 78.00 122 ARG A O 1
ATOM 914 N N . LEU A 1 123 ? 4.224 -12.106 -3.121 1.00 79.69 123 LEU A N 1
ATOM 915 C CA . LEU A 1 123 ? 4.155 -11.005 -2.154 1.00 79.69 123 LEU A CA 1
ATOM 916 C C . LEU A 1 123 ? 3.421 -9.799 -2.742 1.00 79.69 123 LEU A C 1
ATOM 918 O O . LEU A 1 123 ? 2.520 -9.258 -2.101 1.00 79.69 123 LEU A O 1
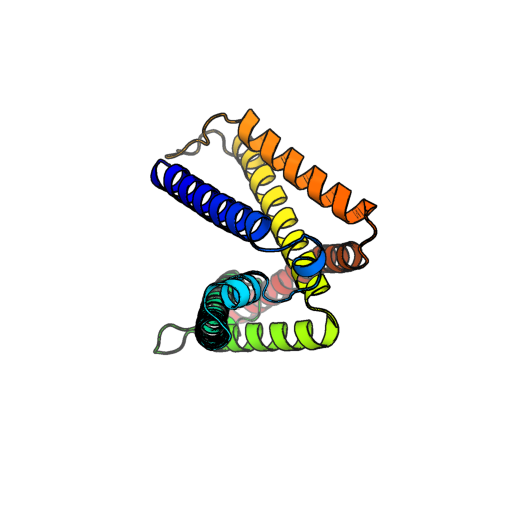ATOM 922 N N . VAL A 1 124 ? 3.784 -9.393 -3.959 1.00 82.00 124 VAL A N 1
ATOM 923 C CA . VAL A 1 124 ? 3.163 -8.250 -4.643 1.00 82.00 124 VAL A CA 1
ATOM 924 C C . VAL A 1 124 ? 1.684 -8.518 -4.926 1.00 82.00 124 VAL A C 1
ATOM 926 O O . VAL A 1 124 ? 0.852 -7.650 -4.663 1.00 82.00 124 VAL A O 1
ATOM 929 N N . GLU A 1 125 ? 1.337 -9.723 -5.382 1.00 81.50 125 GLU A N 1
ATOM 930 C CA . GLU A 1 125 ? -0.056 -10.136 -5.594 1.00 81.50 125 GLU A CA 1
ATOM 931 C C . GLU A 1 125 ? -0.878 -10.083 -4.300 1.00 81.50 125 GLU A C 1
ATOM 933 O O . GLU A 1 125 ? -1.974 -9.517 -4.289 1.00 81.50 125 GLU A O 1
ATOM 938 N N . ALA A 1 126 ? -0.339 -10.608 -3.193 1.00 81.31 126 ALA A N 1
ATOM 939 C CA . ALA A 1 126 ? -1.000 -10.565 -1.891 1.00 81.31 126 ALA A CA 1
ATOM 940 C C . ALA A 1 126 ? -1.222 -9.120 -1.425 1.00 81.31 126 ALA A C 1
ATOM 942 O O . ALA A 1 126 ? -2.330 -8.752 -1.029 1.00 81.31 126 ALA A O 1
ATOM 943 N N . LEU A 1 127 ? -0.184 -8.281 -1.501 1.00 84.12 127 LEU A N 1
ATOM 944 C CA . LEU A 1 127 ? -0.261 -6.870 -1.118 1.00 84.12 127 LEU A CA 1
ATOM 945 C C . LEU A 1 127 ? -1.295 -6.107 -1.954 1.00 84.12 127 LEU A C 1
ATOM 947 O O . LEU A 1 127 ? -2.093 -5.346 -1.394 1.00 84.12 127 LEU A O 1
ATOM 951 N N . ALA A 1 128 ? -1.315 -6.327 -3.271 1.00 86.44 128 ALA A N 1
ATOM 952 C CA . ALA A 1 128 ? -2.299 -5.726 -4.165 1.00 86.44 128 ALA A CA 1
ATOM 953 C C . ALA A 1 128 ? -3.720 -6.154 -3.777 1.00 86.44 128 ALA A C 1
ATOM 955 O O . ALA A 1 128 ? -4.601 -5.304 -3.635 1.00 86.44 128 ALA A O 1
ATOM 956 N N . PHE A 1 129 ? -3.929 -7.445 -3.513 1.00 85.69 129 PHE A N 1
ATOM 957 C CA . PHE A 1 129 ? -5.217 -7.971 -3.073 1.00 85.69 129 PHE A CA 1
ATOM 958 C C . PHE A 1 129 ? -5.701 -7.307 -1.774 1.00 85.69 129 PHE A C 1
ATOM 960 O O . PHE A 1 129 ? -6.786 -6.722 -1.756 1.00 85.69 129 PHE A O 1
ATOM 967 N N . PHE A 1 130 ? -4.893 -7.318 -0.705 1.00 84.81 130 PHE A N 1
ATOM 968 C CA . PHE A 1 130 ? -5.265 -6.691 0.573 1.00 84.81 130 PHE A CA 1
ATOM 969 C C . PHE A 1 130 ? -5.548 -5.193 0.428 1.00 84.81 130 PHE A C 1
ATOM 971 O O . PHE A 1 130 ? -6.506 -4.682 1.015 1.00 84.81 130 PHE A O 1
ATOM 978 N N . THR A 1 131 ? -4.752 -4.489 -0.379 1.00 88.75 131 THR A N 1
ATOM 979 C CA . THR A 1 131 ? -4.948 -3.057 -0.633 1.00 88.75 131 THR A CA 1
ATOM 980 C C . THR A 1 131 ? -6.293 -2.793 -1.307 1.00 88.75 131 THR A C 1
ATOM 982 O O . THR A 1 131 ? -7.035 -1.908 -0.873 1.00 88.75 131 THR A O 1
ATOM 985 N N . VAL A 1 132 ? -6.652 -3.585 -2.321 1.00 90.75 132 VAL A N 1
ATOM 986 C CA . VAL A 1 132 ? -7.923 -3.424 -3.040 1.00 90.75 132 VAL A CA 1
ATOM 987 C C . VAL A 1 132 ? -9.119 -3.803 -2.164 1.00 90.75 132 VAL A C 1
ATOM 989 O O . VAL A 1 132 ? -10.123 -3.089 -2.187 1.00 90.75 132 VAL A O 1
ATOM 992 N N . VAL A 1 133 ? -9.013 -4.848 -1.333 1.00 88.75 133 VAL A N 1
ATOM 993 C CA . VAL A 1 133 ? -10.044 -5.169 -0.327 1.00 88.75 133 VAL A CA 1
ATOM 994 C C . VAL A 1 133 ? -10.255 -3.986 0.619 1.00 88.75 133 VAL A C 1
ATOM 996 O O . VAL A 1 133 ? -11.391 -3.549 0.813 1.00 88.75 133 VAL A O 1
ATOM 999 N N . ASN A 1 134 ? -9.177 -3.417 1.165 1.00 89.56 134 ASN A N 1
ATOM 1000 C CA . ASN A 1 134 ? -9.268 -2.256 2.047 1.00 89.56 134 ASN A CA 1
ATOM 1001 C C . ASN A 1 134 ? -9.920 -1.052 1.342 1.00 89.56 134 ASN A C 1
ATOM 1003 O O . ASN A 1 134 ? -10.800 -0.406 1.910 1.00 89.56 134 ASN A O 1
ATOM 1007 N N . TYR A 1 135 ? -9.568 -0.778 0.082 1.00 92.19 135 TYR A N 1
ATOM 1008 C CA . TYR A 1 135 ? -10.219 0.272 -0.708 1.00 92.19 135 TYR A CA 1
ATOM 1009 C C . TYR A 1 135 ? -11.708 0.007 -0.942 1.00 92.19 135 TYR A C 1
ATOM 1011 O O . TYR A 1 135 ? -12.510 0.930 -0.796 1.00 92.19 135 TYR A O 1
ATOM 1019 N N . ALA A 1 136 ? -12.107 -1.233 -1.233 1.00 91.88 136 ALA A N 1
ATOM 1020 C CA . ALA A 1 136 ? -13.515 -1.593 -1.385 1.00 91.88 136 ALA A CA 1
ATOM 1021 C C . ALA A 1 136 ? -14.308 -1.326 -0.095 1.00 91.88 136 ALA A C 1
ATOM 1023 O O . ALA A 1 136 ? -15.377 -0.710 -0.146 1.00 91.88 136 ALA A O 1
ATOM 1024 N N . ILE A 1 137 ? -13.756 -1.704 1.066 1.00 90.75 137 ILE A N 1
ATOM 1025 C CA . ILE A 1 137 ? -14.353 -1.421 2.380 1.00 90.75 137 ILE A CA 1
ATOM 1026 C C . ILE A 1 137 ? -14.461 0.093 2.602 1.00 90.75 137 ILE A C 1
ATOM 1028 O O . ILE A 1 137 ? -15.516 0.569 3.026 1.00 90.75 137 ILE A O 1
ATOM 1032 N N . LEU A 1 138 ? -13.421 0.871 2.290 1.00 91.44 138 LEU A N 1
ATOM 1033 C CA . LEU A 1 138 ? -13.445 2.332 2.429 1.00 91.44 138 LEU A CA 1
ATOM 1034 C C . LEU A 1 138 ? -14.512 2.983 1.537 1.00 91.44 138 LEU A C 1
ATOM 1036 O O . LEU A 1 138 ? -15.285 3.815 2.015 1.00 91.44 138 LEU A O 1
ATOM 1040 N N . PHE A 1 139 ? -14.613 2.589 0.266 1.00 92.44 139 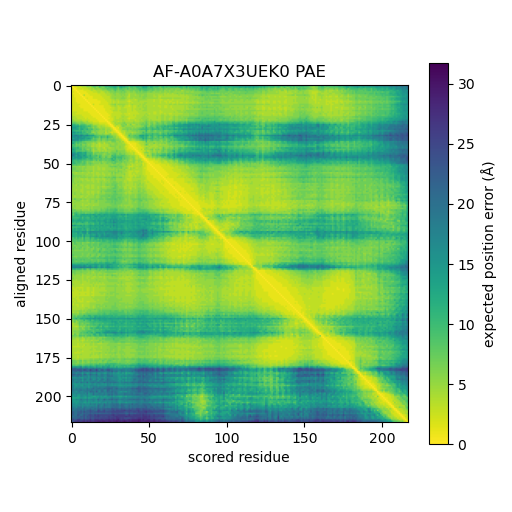PHE A N 1
ATOM 1041 C CA . PHE A 1 139 ? -15.638 3.116 -0.639 1.00 92.44 139 PHE A CA 1
ATOM 1042 C C . PHE A 1 139 ? -17.049 2.743 -0.184 1.00 92.44 139 PHE A C 1
ATOM 1044 O O . PHE A 1 139 ? -17.939 3.598 -0.181 1.00 92.44 139 PHE A O 1
ATOM 1051 N N . LEU A 1 140 ? -17.253 1.506 0.272 1.00 92.25 140 LEU A N 1
ATOM 1052 C CA . LEU A 1 140 ? -18.527 1.075 0.842 1.00 92.25 140 LEU A CA 1
ATOM 1053 C C . LEU A 1 140 ? -18.868 1.864 2.116 1.00 92.25 140 LEU A C 1
ATOM 1055 O O . LEU A 1 140 ? -20.008 2.294 2.298 1.00 92.25 140 LEU A O 1
ATOM 1059 N N . SER A 1 141 ? -17.867 2.124 2.958 1.00 90.81 141 SER A N 1
ATOM 1060 C CA . SER A 1 141 ? -18.012 2.905 4.189 1.00 90.81 141 SER A CA 1
ATOM 1061 C C . SER A 1 141 ? -18.490 4.324 3.900 1.00 90.81 141 SER A C 1
ATOM 1063 O O . SER A 1 141 ? -19.333 4.830 4.636 1.00 90.81 141 SER A O 1
ATOM 1065 N N . VAL A 1 142 ? -18.056 4.944 2.795 1.00 91.12 142 VAL A N 1
ATOM 1066 C CA . VAL A 1 142 ? -18.592 6.246 2.365 1.00 91.12 142 VAL A CA 1
ATOM 1067 C C . VAL A 1 142 ? -20.101 6.156 2.133 1.00 91.12 142 VAL A C 1
ATOM 1069 O O . VAL A 1 142 ? -20.831 6.984 2.672 1.00 91.12 142 VAL A O 1
ATOM 1072 N N . PHE A 1 143 ? -20.594 5.164 1.381 1.00 90.81 143 PHE A N 1
ATOM 1073 C CA . PHE A 1 143 ? -22.036 4.982 1.148 1.00 90.81 143 PHE A CA 1
ATOM 1074 C C . PHE A 1 143 ? -22.818 4.732 2.439 1.00 90.81 143 PHE A C 1
ATOM 1076 O O . PHE A 1 143 ? -23.887 5.315 2.631 1.00 90.81 143 PHE A O 1
ATOM 1083 N N . ILE A 1 144 ? -22.281 3.899 3.332 1.00 91.44 144 ILE A N 1
ATOM 1084 C CA . ILE A 1 144 ? -22.912 3.591 4.619 1.00 91.44 144 ILE A CA 1
ATOM 1085 C C . ILE A 1 144 ? -22.976 4.845 5.495 1.00 91.44 144 ILE A C 1
ATOM 1087 O O . ILE A 1 144 ? -24.046 5.168 6.008 1.00 91.44 144 ILE A O 1
ATOM 1091 N N . LEU A 1 145 ? -21.875 5.588 5.621 1.00 90.50 145 LEU A N 1
ATOM 1092 C CA . LEU A 1 145 ? -21.808 6.808 6.428 1.00 90.50 145 LEU A CA 1
ATOM 1093 C C . LEU A 1 145 ? -22.746 7.892 5.886 1.00 90.50 145 LEU A C 1
ATOM 1095 O O . LEU A 1 145 ? -23.362 8.629 6.652 1.00 90.50 145 LEU A O 1
ATOM 1099 N N . ARG A 1 146 ? -22.936 7.942 4.560 1.00 89.12 146 ARG A N 1
ATOM 1100 C CA . ARG A 1 146 ? -23.912 8.847 3.937 1.00 89.12 146 ARG A CA 1
ATOM 1101 C C . ARG A 1 146 ? -25.350 8.559 4.352 1.00 89.12 146 ARG A C 1
ATOM 1103 O O . ARG A 1 146 ? -26.124 9.508 4.403 1.00 89.12 146 ARG A O 1
ATOM 1110 N N . ARG A 1 147 ? -25.685 7.295 4.623 1.00 88.50 147 ARG A N 1
ATOM 1111 C CA . ARG A 1 147 ? -27.015 6.874 5.083 1.00 88.50 147 ARG A CA 1
ATOM 1112 C C . ARG A 1 147 ? -27.170 6.952 6.599 1.00 88.50 147 ARG A C 1
ATOM 1114 O O . ARG A 1 147 ? -28.232 7.347 7.055 1.00 88.50 147 ARG A O 1
ATOM 1121 N N . LYS A 1 148 ? -26.145 6.562 7.363 1.00 90.94 148 LYS A N 1
ATOM 1122 C CA . LYS A 1 148 ? -26.205 6.532 8.833 1.00 90.94 148 LYS A CA 1
ATOM 1123 C C . LYS A 1 148 ? -26.152 7.923 9.458 1.00 90.94 148 LYS A C 1
ATOM 1125 O O . LYS A 1 148 ? -26.858 8.166 10.424 1.00 90.94 148 LYS A O 1
ATOM 1130 N N . GLU A 1 149 ? -25.328 8.815 8.914 1.00 90.38 149 GLU A N 1
ATOM 1131 C CA . GLU A 1 149 ? -25.073 10.136 9.500 1.00 90.38 149 GLU A CA 1
ATOM 1132 C C . GLU A 1 149 ? -25.177 11.224 8.415 1.00 90.38 149 GLU A C 1
ATOM 1134 O O . GLU A 1 149 ? -24.163 11.796 7.986 1.00 90.38 149 GLU A O 1
ATOM 1139 N N . PRO A 1 150 ? -26.392 11.477 7.887 1.00 86.25 150 PRO A N 1
ATOM 1140 C CA . PRO A 1 150 ? -26.600 12.402 6.775 1.00 86.25 150 PRO A CA 1
ATOM 1141 C C . PRO A 1 150 ? -26.269 13.858 7.132 1.00 86.25 150 PRO A C 1
ATOM 1143 O O . PRO A 1 150 ? -25.722 14.562 6.281 1.00 86.25 150 PRO A O 1
ATOM 1146 N N . ASP A 1 151 ? -26.519 14.267 8.379 1.00 87.69 151 ASP A N 1
ATOM 1147 C CA . ASP A 1 151 ? -26.456 15.668 8.828 1.00 87.69 151 ASP A CA 1
ATOM 1148 C C . ASP A 1 151 ? -25.066 16.125 9.293 1.00 87.69 151 ASP A C 1
ATOM 1150 O O . ASP A 1 151 ? -24.871 17.291 9.636 1.00 87.69 151 ASP A O 1
ATOM 1154 N N . LEU A 1 152 ? -24.070 15.232 9.290 1.00 89.38 152 LEU A N 1
ATOM 1155 C CA . LEU A 1 152 ? -22.704 15.600 9.655 1.00 89.38 152 LEU A CA 1
ATOM 1156 C C . LEU A 1 152 ? -22.162 16.713 8.738 1.00 89.38 152 LEU A C 1
ATOM 1158 O O . LEU A 1 152 ? -22.266 16.601 7.507 1.00 89.38 152 LEU A O 1
ATOM 1162 N N . PRO A 1 153 ? -21.500 17.751 9.290 1.00 84.50 153 PRO A N 1
ATOM 1163 C CA . PRO A 1 153 ? -20.850 18.770 8.482 1.00 84.50 153 PRO A CA 1
ATOM 1164 C C . PRO A 1 153 ? -19.713 18.125 7.682 1.00 84.50 153 PRO A C 1
ATOM 1166 O O . PRO A 1 153 ? -18.788 17.536 8.237 1.00 84.50 153 PRO A O 1
ATOM 1169 N N . ARG A 1 154 ? -19.786 18.222 6.350 1.00 87.25 154 ARG A N 1
ATOM 1170 C CA . ARG A 1 154 ? -18.802 17.644 5.420 1.00 87.25 154 ARG A CA 1
ATOM 1171 C C . ARG A 1 154 ? -18.077 18.765 4.676 1.00 87.25 154 ARG A C 1
ATOM 1173 O O . ARG A 1 154 ? -18.582 19.196 3.636 1.00 87.25 154 ARG A O 1
ATOM 1180 N N . PRO A 1 155 ? -16.897 19.209 5.159 1.00 86.12 155 PRO A N 1
ATOM 1181 C CA . PRO A 1 155 ? -16.107 20.267 4.520 1.00 86.12 155 PRO A CA 1
ATOM 1182 C C . PRO A 1 155 ? -15.708 19.938 3.078 1.00 86.12 155 PRO A C 1
ATOM 1184 O O . PRO A 1 155 ? -15.500 20.829 2.260 1.00 86.12 155 PRO A O 1
ATOM 1187 N N . TYR A 1 156 ? -15.618 18.646 2.752 1.00 84.94 156 TYR A N 1
ATOM 1188 C CA . TYR A 1 156 ? -15.371 18.162 1.403 1.00 84.94 156 TYR A CA 1
ATOM 1189 C C . TYR A 1 156 ? -16.409 17.113 0.999 1.00 84.94 156 TYR A C 1
ATOM 1191 O O . TYR A 1 156 ? -16.715 16.185 1.750 1.00 84.94 156 TYR A O 1
ATOM 1199 N N . ARG A 1 157 ? -16.925 17.237 -0.227 1.00 80.81 157 ARG A N 1
ATOM 1200 C CA . ARG A 1 157 ? -17.787 16.243 -0.870 1.00 80.81 157 ARG A CA 1
ATOM 1201 C C . ARG A 1 157 ? -17.074 15.718 -2.110 1.00 80.81 157 ARG A C 1
ATOM 1203 O O . ARG A 1 157 ? -16.588 16.503 -2.920 1.00 80.81 157 ARG A O 1
ATOM 1210 N N . ALA A 1 158 ? -17.026 14.393 -2.250 1.00 83.00 158 ALA A N 1
ATOM 1211 C CA . ALA A 1 158 ? -16.462 13.752 -3.433 1.00 83.00 158 ALA A CA 1
ATOM 1212 C C . ALA A 1 158 ? -17.154 14.270 -4.703 1.00 83.00 158 ALA A C 1
ATOM 1214 O O . ALA A 1 158 ? -18.386 14.282 -4.788 1.00 83.00 158 ALA A O 1
ATOM 1215 N N . TRP A 1 159 ? -16.349 14.711 -5.667 1.00 82.06 159 TRP A N 1
ATOM 1216 C CA . TRP A 1 159 ? -16.838 15.191 -6.954 1.00 82.06 159 TRP A CA 1
ATOM 1217 C C . TRP A 1 159 ? -17.482 14.034 -7.728 1.00 82.06 159 TRP A C 1
ATOM 1219 O O . TRP A 1 159 ? -16.925 12.939 -7.779 1.00 82.06 159 TRP A O 1
ATOM 1229 N N . GLY A 1 160 ? -18.682 14.256 -8.272 1.00 82.69 160 GLY A N 1
ATOM 1230 C CA . GLY A 1 160 ? -19.435 13.236 -9.010 1.00 82.69 160 GLY A CA 1
ATOM 1231 C C . GLY A 1 160 ? -20.037 12.117 -8.149 1.00 82.69 160 GLY A C 1
ATOM 1232 O O . GLY A 1 160 ? -20.424 11.080 -8.684 1.00 82.69 160 GLY A O 1
ATOM 1233 N N . TYR A 1 161 ? -20.130 12.296 -6.827 1.00 82.50 161 TYR A N 1
ATOM 1234 C CA . TYR A 1 161 ? -20.870 11.366 -5.970 1.00 82.50 161 TYR A CA 1
ATOM 1235 C C . TYR A 1 161 ? -22.363 11.343 -6.358 1.00 82.50 161 TYR A C 1
ATOM 1237 O O . TYR A 1 161 ? -22.939 12.421 -6.511 1.00 82.50 161 TYR A O 1
ATOM 1245 N N . PRO A 1 162 ? -23.023 10.169 -6.448 1.00 87.31 162 PRO A N 1
ATOM 1246 C CA . PRO A 1 162 ? -22.547 8.830 -6.065 1.00 87.31 162 PRO A CA 1
ATOM 1247 C C . PRO A 1 162 ? -21.784 8.058 -7.153 1.00 87.31 162 PRO A C 1
ATOM 1249 O O . PRO A 1 162 ? -21.138 7.061 -6.837 1.00 87.31 162 PRO A O 1
ATOM 1252 N N . TRP A 1 163 ? -21.835 8.507 -8.406 1.00 91.38 163 TRP A N 1
ATOM 1253 C CA . TRP A 1 163 ? -21.340 7.768 -9.571 1.00 91.38 163 TRP A CA 1
ATOM 1254 C C . TRP A 1 163 ? -19.842 7.480 -9.532 1.00 91.38 163 TRP A C 1
ATOM 1256 O O . TRP A 1 163 ? -19.435 6.351 -9.786 1.00 91.38 163 TRP A O 1
ATOM 1266 N N . THR A 1 164 ? -19.018 8.458 -9.156 1.00 90.12 164 THR A N 1
ATOM 1267 C CA . THR A 1 164 ? -17.558 8.271 -9.102 1.00 90.12 164 THR A CA 1
ATOM 1268 C C . THR A 1 164 ? -17.155 7.222 -8.071 1.00 90.12 164 THR A C 1
ATOM 1270 O O . THR A 1 164 ? -16.339 6.355 -8.364 1.00 90.12 164 THR A O 1
ATOM 1273 N N . THR A 1 165 ? -17.773 7.241 -6.887 1.00 89.50 165 THR A N 1
ATOM 1274 C CA . THR A 1 165 ? -17.525 6.246 -5.830 1.00 89.50 165 THR A CA 1
ATOM 1275 C C . THR A 1 165 ? -18.091 4.871 -6.189 1.00 89.50 165 THR A C 1
ATOM 1277 O O . THR A 1 165 ? -17.494 3.855 -5.843 1.00 89.50 165 THR A O 1
ATOM 1280 N N . ALA A 1 166 ? -19.223 4.819 -6.898 1.00 92.38 166 ALA A N 1
ATOM 1281 C CA . ALA A 1 166 ? -19.792 3.564 -7.384 1.00 92.38 166 ALA A CA 1
ATOM 1282 C C . ALA A 1 166 ? -18.896 2.921 -8.452 1.00 92.38 166 ALA A C 1
ATOM 1284 O O . ALA A 1 166 ? -18.655 1.719 -8.396 1.00 92.38 166 ALA A O 1
ATOM 1285 N N . LEU A 1 167 ? -18.346 3.722 -9.371 1.00 94.12 167 LEU A N 1
ATOM 1286 C CA . LEU A 1 167 ? -17.427 3.256 -10.408 1.00 94.12 167 LEU A CA 1
ATOM 1287 C C . LEU A 1 167 ? -16.133 2.692 -9.807 1.00 94.12 167 LEU A C 1
ATOM 1289 O O . LEU A 1 167 ? -15.707 1.603 -10.187 1.00 94.12 167 LEU A O 1
ATOM 1293 N N . THR A 1 168 ? -15.522 3.389 -8.842 1.00 92.25 168 THR A N 1
ATOM 1294 C CA . THR A 1 168 ? -14.299 2.894 -8.186 1.00 92.25 168 THR A CA 1
ATOM 1295 C C . THR A 1 168 ? -14.560 1.646 -7.350 1.00 92.25 168 THR A C 1
ATOM 1297 O O . THR A 1 168 ? -13.721 0.748 -7.321 1.00 92.25 168 THR A O 1
ATOM 1300 N N . LEU A 1 169 ? -15.728 1.553 -6.705 1.00 94.00 169 LEU A N 1
ATOM 1301 C CA . LEU A 1 169 ? -16.143 0.343 -5.997 1.00 94.00 169 LEU A CA 1
ATOM 1302 C C . LEU A 1 169 ? -16.353 -0.827 -6.968 1.00 94.00 169 LEU A C 1
ATOM 1304 O O . LEU A 1 169 ? -15.845 -1.914 -6.716 1.00 94.00 169 LEU A O 1
ATOM 1308 N N . ALA A 1 170 ? -17.038 -0.605 -8.091 1.00 94.62 170 ALA A N 1
ATOM 1309 C CA . ALA A 1 170 ? -17.239 -1.626 -9.116 1.00 94.62 170 ALA A CA 1
ATOM 1310 C C . ALA A 1 170 ? -15.905 -2.115 -9.699 1.00 94.62 170 ALA A C 1
ATOM 1312 O O . ALA A 1 170 ? -15.706 -3.319 -9.827 1.00 94.62 170 ALA A O 1
ATOM 1313 N N . GLY A 1 171 ? -14.964 -1.205 -9.974 1.00 94.06 171 GLY A N 1
ATOM 1314 C CA . GLY A 1 171 ? -13.617 -1.558 -10.433 1.00 94.06 171 GLY A CA 1
ATOM 1315 C C . GLY A 1 171 ? -12.832 -2.380 -9.407 1.00 94.06 171 GLY A C 1
ATOM 1316 O O . GLY A 1 171 ? -12.221 -3.384 -9.766 1.00 94.06 171 GLY A O 1
ATOM 1317 N N . ALA A 1 172 ? -12.899 -2.012 -8.123 1.00 92.44 172 ALA A N 1
ATOM 1318 C CA . ALA A 1 172 ? -12.278 -2.788 -7.050 1.00 92.44 172 ALA A CA 1
ATOM 1319 C C . ALA A 1 172 ? -12.880 -4.200 -6.947 1.00 92.44 172 ALA A C 1
ATOM 1321 O O . ALA A 1 172 ? -12.143 -5.180 -6.866 1.00 92.44 172 ALA A O 1
ATOM 1322 N N . LEU A 1 173 ? -14.210 -4.323 -7.009 1.00 92.25 173 LEU A N 1
ATOM 1323 C CA . LEU A 1 173 ? -14.895 -5.618 -6.984 1.00 92.25 173 LEU A CA 1
ATOM 1324 C C . LEU A 1 173 ? -14.571 -6.469 -8.218 1.00 92.25 173 LEU A C 1
ATOM 1326 O O . LEU A 1 173 ? -14.337 -7.666 -8.077 1.00 92.25 173 LEU A O 1
ATOM 1330 N N . ALA A 1 174 ? -14.505 -5.861 -9.404 1.00 92.38 174 ALA A N 1
ATOM 1331 C CA . ALA A 1 174 ? -14.121 -6.545 -10.635 1.00 92.38 174 ALA A CA 1
ATOM 1332 C C . ALA A 1 174 ? -12.676 -7.061 -10.571 1.00 92.38 174 ALA A C 1
ATOM 1334 O O . ALA A 1 174 ? -12.423 -8.201 -10.951 1.00 92.38 174 ALA A O 1
ATOM 1335 N N . PHE A 1 175 ? -11.742 -6.266 -10.034 1.00 90.12 175 PHE A N 1
ATOM 1336 C CA . PHE A 1 175 ? -10.363 -6.705 -9.810 1.00 90.12 175 PHE A CA 1
ATOM 1337 C C . PHE A 1 175 ? -10.298 -7.896 -8.849 1.00 90.12 175 PHE A C 1
ATOM 1339 O O . PHE A 1 175 ? -9.631 -8.885 -9.145 1.00 90.12 175 PHE A O 1
ATOM 1346 N N . LEU A 1 176 ? -11.012 -7.831 -7.720 1.00 87.88 176 LEU A N 1
ATOM 1347 C CA . LEU A 1 176 ? -11.049 -8.928 -6.748 1.00 87.88 176 LEU A CA 1
ATOM 1348 C C . LEU A 1 176 ? -11.662 -10.194 -7.354 1.00 87.88 176 LEU A C 1
ATOM 1350 O O . LEU A 1 176 ? -11.097 -11.272 -7.190 1.00 87.88 176 LEU A O 1
ATOM 1354 N N . ALA A 1 177 ? -12.763 -10.066 -8.098 1.00 87.31 177 ALA A N 1
ATOM 1355 C CA . ALA A 1 177 ? -13.377 -11.184 -8.808 1.00 87.31 177 ALA A CA 1
ATOM 1356 C C . ALA A 1 177 ? -12.416 -11.790 -9.840 1.00 87.31 177 ALA A C 1
ATOM 1358 O O . ALA A 1 177 ? -12.243 -13.004 -9.871 1.00 87.31 177 ALA A O 1
ATOM 1359 N N . GLY A 1 178 ? -11.737 -10.954 -10.631 1.00 87.06 178 GLY A N 1
ATOM 1360 C CA . GLY A 1 178 ? -10.727 -11.399 -11.590 1.00 87.06 178 GLY A CA 1
ATOM 1361 C C . GLY A 1 178 ? -9.558 -12.125 -10.925 1.00 87.06 178 GLY A C 1
ATOM 1362 O O . GLY A 1 178 ? -9.116 -13.152 -11.428 1.00 87.06 178 GLY A O 1
ATOM 1363 N N . ASN A 1 179 ? -9.101 -11.649 -9.765 1.00 84.00 179 ASN A N 1
ATOM 1364 C CA . ASN A 1 179 ? -8.019 -12.284 -9.012 1.00 84.00 179 ASN A CA 1
ATOM 1365 C C . ASN A 1 179 ? -8.435 -13.663 -8.460 1.00 84.00 179 ASN A C 1
ATOM 1367 O O . ASN A 1 179 ? -7.672 -14.619 -8.556 1.00 84.00 179 ASN A O 1
ATOM 1371 N N . VAL A 1 180 ? -9.671 -13.784 -7.958 1.00 81.06 180 VAL A N 1
ATOM 1372 C CA . VAL A 1 180 ? -10.232 -15.052 -7.457 1.00 81.06 180 VAL A CA 1
ATOM 1373 C C . VAL A 1 180 ? -10.452 -16.057 -8.595 1.00 81.06 180 VAL A C 1
ATOM 1375 O O . VAL A 1 180 ? -10.089 -17.224 -8.460 1.00 81.06 180 VAL A O 1
ATOM 1378 N N . ILE A 1 181 ? -11.021 -15.619 -9.724 1.00 82.31 181 ILE A N 1
ATOM 1379 C CA . ILE A 1 181 ? -11.286 -16.480 -10.893 1.00 82.31 181 ILE A CA 1
ATOM 1380 C C . ILE A 1 181 ? -9.979 -16.891 -11.581 1.00 82.31 181 ILE A C 1
ATOM 1382 O O . ILE A 1 181 ? -9.856 -18.023 -12.039 1.00 82.31 181 ILE A O 1
ATOM 1386 N N . GLY A 1 182 ? -8.990 -15.993 -11.621 1.00 76.69 182 GLY A N 1
ATOM 1387 C CA . GLY A 1 182 ? -7.670 -16.222 -12.215 1.00 76.69 182 GLY A CA 1
ATOM 1388 C C . GLY A 1 182 ? -6.812 -17.266 -11.494 1.00 76.69 182 GLY A C 1
ATOM 1389 O O . GLY A 1 182 ? -5.713 -17.562 -11.956 1.00 76.69 182 GLY A O 1
ATOM 1390 N N . GLY A 1 183 ? -7.294 -17.842 -10.387 1.00 62.09 183 GLY A N 1
ATOM 1391 C CA . GLY A 1 183 ? -6.691 -19.024 -9.774 1.00 62.09 183 GLY A CA 1
ATOM 1392 C C . GLY A 1 183 ? -5.349 -18.779 -9.084 1.00 62.09 183 GLY A C 1
ATOM 1393 O O . GLY A 1 183 ? -4.587 -19.727 -8.887 1.00 62.09 183 GLY A O 1
ATOM 1394 N N . THR A 1 184 ? -5.029 -17.545 -8.681 1.00 63.16 184 THR A N 1
ATOM 1395 C CA . THR A 1 184 ? -3.850 -17.312 -7.842 1.00 63.16 184 THR A CA 1
ATOM 1396 C C . THR A 1 184 ? -4.123 -17.940 -6.472 1.00 63.16 184 THR A C 1
ATOM 1398 O O . THR A 1 184 ? -4.969 -17.484 -5.705 1.00 63.16 184 THR A O 1
ATOM 1401 N N . GLY A 1 185 ? -3.404 -19.010 -6.110 1.00 62.22 185 GLY A N 1
ATOM 1402 C CA . GLY A 1 185 ? -3.505 -19.617 -4.768 1.00 62.22 185 GLY A CA 1
ATOM 1403 C C . GLY A 1 185 ? -3.265 -18.612 -3.623 1.00 62.22 185 GLY A C 1
ATOM 1404 O O . GLY A 1 185 ? -3.672 -18.839 -2.487 1.00 62.22 185 GLY A O 1
ATOM 1405 N N . VAL A 1 186 ? -2.663 -17.465 -3.951 1.00 65.12 186 VAL A N 1
ATOM 1406 C CA . VAL A 1 186 ? -2.474 -16.283 -3.104 1.00 65.12 186 VAL A CA 1
ATOM 1407 C C . VAL A 1 186 ? -3.799 -15.613 -2.707 1.00 65.12 186 VAL A C 1
ATOM 1409 O O . VAL A 1 186 ? -3.919 -15.122 -1.588 1.00 65.12 186 VAL A O 1
ATOM 1412 N N . SER A 1 187 ? -4.821 -15.617 -3.569 1.00 63.94 187 SER A N 1
ATOM 1413 C CA . SER A 1 187 ? -6.128 -15.023 -3.259 1.00 63.94 187 SER A CA 1
ATOM 1414 C C . SER A 1 187 ? -6.846 -15.781 -2.137 1.00 63.94 187 SER A C 1
ATOM 1416 O O . SER A 1 187 ? -7.380 -15.171 -1.210 1.00 63.94 187 SER A O 1
ATOM 1418 N N . LEU A 1 188 ? -6.789 -17.117 -2.160 1.00 63.94 188 LEU A N 1
ATOM 1419 C CA . LEU A 1 188 ? -7.380 -17.976 -1.127 1.00 63.94 188 LEU A CA 1
ATOM 1420 C C . LEU A 1 188 ? -6.680 -17.833 0.229 1.00 63.94 188 LEU A C 1
ATOM 1422 O O . LEU A 1 188 ? -7.353 -17.760 1.258 1.00 63.94 188 LEU A O 1
ATOM 1426 N N . THR A 1 189 ? -5.348 -17.752 0.252 1.00 65.50 189 THR A N 1
ATOM 1427 C CA . THR A 1 189 ? -4.608 -17.525 1.503 1.00 65.50 189 THR A CA 1
ATOM 1428 C C . THR A 1 189 ? -4.839 -16.115 2.038 1.00 65.50 189 THR A C 1
ATOM 1430 O O . THR A 1 189 ? -5.048 -15.951 3.241 1.00 65.50 189 THR A O 1
ATOM 1433 N N . ALA A 1 190 ? -4.898 -15.104 1.167 1.00 66.31 190 ALA A N 1
ATOM 1434 C CA . ALA A 1 190 ? -5.213 -13.735 1.560 1.00 66.31 190 ALA A CA 1
ATOM 1435 C C . ALA A 1 190 ? -6.644 -13.604 2.110 1.00 66.31 190 ALA A C 1
ATOM 1437 O O . ALA A 1 190 ? -6.837 -13.002 3.167 1.00 66.31 190 ALA A O 1
ATOM 1438 N N . LEU A 1 191 ? -7.638 -14.231 1.469 1.00 67.50 191 LEU A N 1
ATOM 1439 C CA . LEU A 1 191 ? -9.007 -14.346 1.991 1.00 67.50 191 LEU A CA 1
ATOM 1440 C C . LEU A 1 191 ? -9.032 -15.041 3.353 1.00 67.50 191 LEU A C 1
ATOM 1442 O O . LEU A 1 191 ? -9.676 -14.544 4.276 1.00 67.50 191 LEU A O 1
ATOM 1446 N N . GLY A 1 192 ? -8.289 -16.140 3.503 1.00 66.81 192 GLY A N 1
ATOM 1447 C CA . GLY A 1 192 ? -8.129 -16.836 4.777 1.00 66.81 192 GLY A CA 1
ATOM 1448 C C . GLY A 1 192 ? -7.606 -15.916 5.880 1.00 66.81 192 GLY A C 1
ATOM 1449 O O . GLY A 1 192 ? -8.171 -15.893 6.969 1.00 66.81 192 GLY A O 1
ATOM 1450 N N . VAL A 1 193 ? -6.598 -15.090 5.589 1.00 69.62 193 VAL A N 1
ATOM 1451 C CA . VAL A 1 193 ? -6.049 -14.101 6.534 1.00 69.62 193 VAL A CA 1
ATOM 1452 C C . VAL A 1 193 ? -7.059 -12.998 6.858 1.00 69.62 193 VAL A C 1
ATOM 1454 O O . VAL A 1 193 ? -7.188 -12.629 8.026 1.00 69.62 193 VAL A O 1
ATOM 1457 N N . VAL A 1 194 ? -7.819 -12.491 5.877 1.00 70.44 194 VAL A N 1
ATOM 1458 C CA . VAL A 1 194 ? -8.893 -11.513 6.143 1.00 70.44 194 VAL A CA 1
ATOM 1459 C C . VAL A 1 194 ? -9.947 -12.121 7.068 1.00 70.44 194 VAL A C 1
ATOM 1461 O O . VAL A 1 194 ? -10.339 -11.496 8.055 1.00 70.44 194 VAL A O 1
ATOM 1464 N N . VAL A 1 195 ? -10.371 -13.357 6.807 1.00 70.94 195 VAL A N 1
ATOM 1465 C CA . VAL A 1 195 ? -11.355 -14.051 7.646 1.00 70.94 195 VAL A CA 1
ATOM 1466 C C . VAL A 1 195 ? -10.790 -14.314 9.043 1.00 70.94 195 VAL A C 1
ATOM 1468 O O . VAL A 1 195 ? -11.496 -14.067 10.016 1.00 70.94 195 VAL A O 1
ATOM 1471 N N . LEU A 1 196 ? -9.514 -14.704 9.168 1.00 71.38 196 LEU A N 1
ATOM 1472 C CA . LEU A 1 196 ? -8.817 -14.882 10.452 1.00 71.38 196 LEU A CA 1
ATOM 1473 C C . LEU A 1 196 ? -8.589 -13.572 11.218 1.00 71.38 196 LEU A C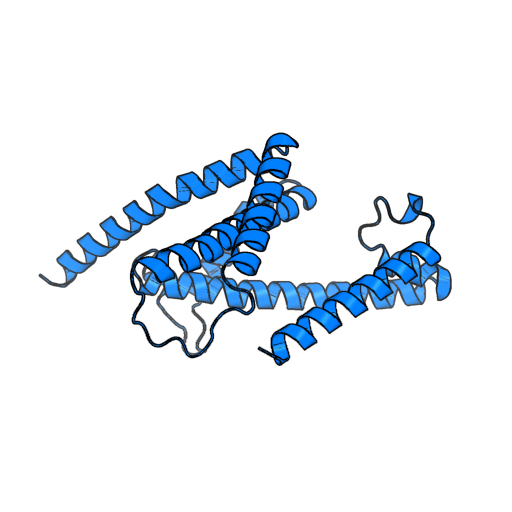 1
ATOM 1475 O O . LEU A 1 196 ? -8.501 -13.588 12.447 1.00 71.38 196 LEU A O 1
ATOM 1479 N N . SER A 1 197 ? -8.537 -12.429 10.533 1.00 67.69 197 SER A N 1
ATOM 1480 C CA . SER A 1 197 ? -8.390 -11.130 11.199 1.00 67.69 197 SER A CA 1
ATOM 1481 C C . SER A 1 197 ? -9.608 -10.778 12.069 1.00 67.69 197 SER A C 1
ATOM 1483 O O . SER A 1 197 ? -9.459 -10.156 13.119 1.00 67.69 197 SER A O 1
ATOM 1485 N N . SER A 1 198 ? -10.803 -11.255 11.701 1.00 69.56 198 SER A N 1
ATOM 1486 C CA . SER A 1 198 ? -12.059 -11.013 12.430 1.00 69.56 198 SER A CA 1
ATOM 1487 C C . SER A 1 198 ? -12.123 -11.676 13.825 1.00 69.56 198 SER A C 1
ATOM 1489 O O . SER A 1 198 ? -12.429 -10.979 14.797 1.00 69.56 198 SER A O 1
ATOM 1491 N N . PRO A 1 199 ? -11.819 -12.979 14.003 1.00 71.81 199 PRO A N 1
ATOM 1492 C CA . PRO A 1 199 ? -11.754 -13.597 15.326 1.00 71.81 199 PRO A CA 1
ATOM 1493 C C . PRO A 1 199 ? -10.579 -13.073 16.159 1.00 71.81 199 PRO A C 1
ATOM 1495 O O . PRO A 1 199 ? -10.741 -12.911 17.367 1.00 71.81 199 PRO A O 1
ATOM 1498 N N . LEU A 1 200 ? -9.437 -12.734 15.546 1.00 70.94 200 LEU A N 1
ATOM 1499 C CA . LEU A 1 200 ? -8.324 -12.092 16.260 1.00 70.94 200 LEU A CA 1
ATOM 1500 C C . LEU A 1 200 ? -8.727 -10.719 16.815 1.00 70.94 200 LEU A C 1
ATOM 1502 O O . LEU A 1 200 ? -8.464 -10.435 17.984 1.00 70.94 200 LEU A O 1
ATOM 1506 N N . TYR A 1 20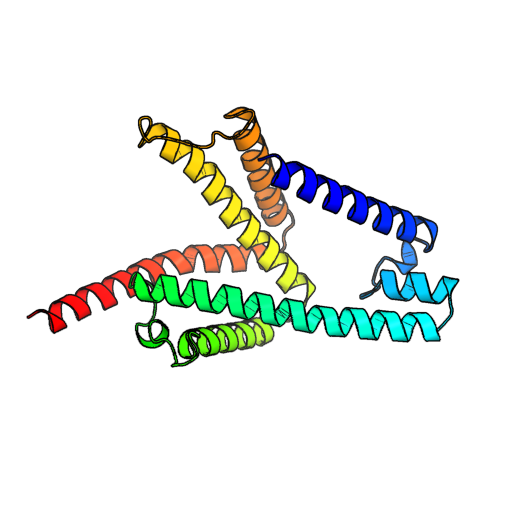1 ? -9.434 -9.908 16.023 1.00 74.25 201 TYR A N 1
ATOM 1507 C CA . TYR A 1 201 ? -9.996 -8.631 16.469 1.00 74.25 201 TYR A CA 1
ATOM 1508 C C . TYR A 1 201 ? -10.913 -8.804 17.692 1.00 74.25 201 TYR A C 1
ATOM 1510 O O . TYR A 1 201 ? -10.770 -8.092 18.689 1.00 74.25 201 TYR A O 1
ATOM 1518 N N . LEU A 1 202 ? -11.827 -9.781 17.657 1.00 73.81 202 LEU A N 1
ATOM 1519 C CA . LEU A 1 202 ? -12.744 -10.044 18.771 1.00 73.81 202 LEU A CA 1
ATOM 1520 C C . LEU A 1 202 ? -12.020 -10.574 20.016 1.00 73.81 202 LEU A C 1
ATOM 1522 O O . LEU A 1 202 ? -12.375 -10.195 21.135 1.00 73.81 202 LEU A O 1
ATOM 1526 N N . LEU A 1 203 ? -11.005 -11.421 19.835 1.00 77.44 203 LEU A N 1
ATOM 1527 C CA . LEU A 1 203 ? -10.215 -11.996 20.921 1.00 77.44 203 LEU A CA 1
ATOM 1528 C C . LEU A 1 203 ? -9.408 -10.922 21.660 1.00 77.44 203 LEU A C 1
ATOM 1530 O O . LEU A 1 203 ? -9.516 -10.814 22.882 1.00 77.44 203 LEU A O 1
ATOM 1534 N N . PHE A 1 204 ? -8.652 -10.091 20.936 1.00 74.38 204 PHE A N 1
ATOM 1535 C CA . PHE A 1 204 ? -7.865 -9.016 21.550 1.00 74.38 204 PHE A CA 1
ATOM 1536 C C . PHE A 1 204 ? -8.750 -7.982 22.240 1.00 74.38 204 PHE A C 1
ATOM 1538 O O . PHE A 1 204 ? -8.437 -7.559 23.356 1.00 74.38 204 PHE A O 1
ATOM 1545 N N . ARG A 1 205 ? -9.897 -7.647 21.638 1.00 76.81 205 ARG A N 1
ATOM 1546 C CA . ARG A 1 205 ? -10.877 -6.759 22.265 1.00 76.81 205 ARG A CA 1
ATOM 1547 C C . ARG A 1 205 ? -11.407 -7.337 23.581 1.00 76.81 205 ARG A C 1
ATOM 1549 O O . ARG A 1 205 ? -11.487 -6.602 24.563 1.00 76.81 205 ARG A O 1
ATOM 1556 N N . ARG A 1 206 ? -11.738 -8.635 23.634 1.00 76.44 206 ARG A N 1
ATOM 1557 C CA . ARG A 1 206 ? -12.189 -9.301 24.873 1.00 76.44 206 ARG A CA 1
ATOM 1558 C C . ARG A 1 206 ? -11.099 -9.322 25.946 1.00 76.44 206 ARG A C 1
ATOM 1560 O O . ARG A 1 206 ? -11.359 -8.872 27.057 1.00 76.44 206 ARG A O 1
ATOM 1567 N N . ILE A 1 207 ? -9.886 -9.762 25.604 1.00 77.25 207 ILE A N 1
ATOM 1568 C CA . ILE A 1 207 ? -8.762 -9.871 26.553 1.00 77.25 207 ILE A CA 1
ATOM 1569 C C . ILE A 1 207 ? -8.420 -8.510 27.164 1.00 77.25 207 ILE A C 1
ATOM 1571 O O . ILE A 1 207 ? -8.236 -8.405 2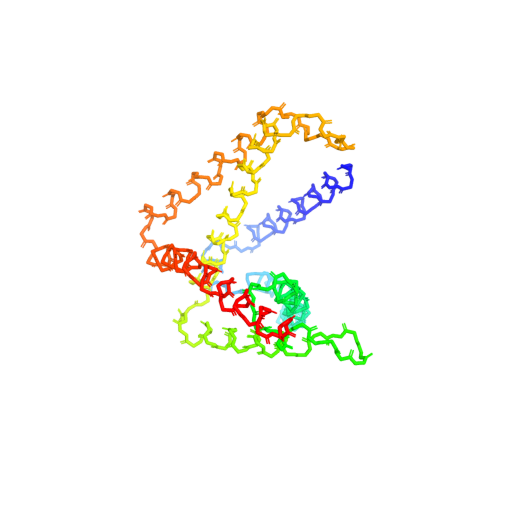8.377 1.00 77.25 207 ILE A O 1
ATOM 1575 N N . ASN A 1 208 ? -8.350 -7.460 26.344 1.00 76.00 208 ASN A N 1
ATOM 1576 C CA . ASN A 1 208 ? -8.026 -6.130 26.846 1.00 76.00 208 ASN A CA 1
ATOM 1577 C C . ASN A 1 208 ? -9.175 -5.550 27.688 1.00 76.00 208 ASN A C 1
ATOM 1579 O O . ASN A 1 208 ? -8.911 -5.018 28.758 1.00 76.00 208 ASN A O 1
ATOM 1583 N N . THR A 1 209 ? -10.440 -5.764 27.305 1.00 72.88 209 THR A N 1
ATOM 1584 C CA . THR A 1 209 ? -11.597 -5.313 28.109 1.00 72.88 209 THR A CA 1
ATOM 1585 C C . THR A 1 209 ? -11.657 -5.994 29.487 1.00 72.88 209 THR A C 1
ATOM 1587 O O . THR A 1 209 ? -11.954 -5.346 30.491 1.00 72.88 209 THR A O 1
ATOM 1590 N N . GLU A 1 210 ? -11.374 -7.299 29.570 1.00 69.94 210 GLU A N 1
ATOM 1591 C CA . GLU A 1 210 ? -11.350 -8.028 30.849 1.00 69.94 210 GLU A CA 1
ATOM 1592 C C . GLU A 1 210 ? -10.205 -7.584 31.760 1.00 69.94 210 GLU A C 1
ATOM 1594 O O . GLU A 1 210 ? -10.348 -7.534 32.982 1.00 69.94 210 GLU A O 1
ATOM 1599 N N . ARG A 1 211 ? -9.063 -7.250 31.166 1.00 63.69 211 ARG A N 1
ATOM 1600 C CA . ARG A 1 211 ? -7.885 -6.806 31.900 1.00 63.69 211 ARG A CA 1
ATOM 1601 C C . ARG A 1 211 ? -8.027 -5.365 32.398 1.00 63.69 211 ARG A C 1
ATOM 1603 O O . ARG A 1 211 ? -7.629 -5.098 33.525 1.00 63.69 211 ARG A O 1
ATOM 1610 N N . ASP A 1 212 ? -8.680 -4.494 31.628 1.00 71.31 212 ASP A N 1
ATOM 1611 C CA . ASP A 1 212 ? -9.057 -3.138 32.055 1.00 71.31 212 ASP A CA 1
ATOM 1612 C C . ASP A 1 212 ? -10.004 -3.178 33.265 1.00 71.31 212 ASP A C 1
ATOM 1614 O O . ASP A 1 212 ? -9.835 -2.417 34.214 1.00 71.31 212 ASP A O 1
ATOM 1618 N N . ARG A 1 213 ? -10.958 -4.121 33.282 1.00 65.50 213 ARG A N 1
ATOM 1619 C CA . ARG A 1 213 ? -11.842 -4.339 34.441 1.00 65.50 213 ARG A CA 1
ATOM 1620 C C . ARG A 1 213 ? -11.101 -4.808 35.693 1.00 65.50 213 ARG A C 1
ATOM 1622 O O . ARG A 1 213 ? -11.497 -4.425 36.784 1.00 65.50 213 ARG A O 1
ATOM 1629 N N . LYS A 1 214 ? -10.053 -5.627 35.548 1.00 65.12 214 LYS A N 1
ATOM 1630 C CA . LYS A 1 214 ? -9.226 -6.099 36.675 1.00 65.12 214 LYS A CA 1
ATOM 1631 C C . LYS A 1 214 ? -8.279 -5.034 37.233 1.00 65.12 214 LYS A C 1
ATOM 1633 O O . LYS A 1 214 ? -7.851 -5.170 38.365 1.00 65.12 214 LYS A O 1
ATOM 1638 N N . GLU A 1 215 ? -7.908 -4.031 36.439 1.00 66.19 215 GLU A N 1
ATOM 1639 C CA . GLU A 1 215 ? -7.067 -2.909 36.888 1.00 66.19 215 GLU A CA 1
ATOM 1640 C C . GLU A 1 215 ? -7.893 -1.771 37.519 1.00 66.19 215 GLU A C 1
ATOM 1642 O O . GLU A 1 215 ? -7.335 -0.934 38.223 1.00 66.19 215 GLU A O 1
ATOM 1647 N N . ALA A 1 216 ? -9.205 -1.727 37.258 1.00 63.97 216 ALA A N 1
ATOM 1648 C CA . ALA A 1 216 ? -10.123 -0.697 37.750 1.00 63.97 216 ALA A CA 1
ATOM 1649 C C . ALA A 1 216 ? -10.915 -1.087 39.016 1.00 63.97 216 ALA A C 1
ATOM 1651 O O . ALA A 1 216 ? -11.635 -0.240 39.546 1.00 63.97 216 ALA A O 1
ATOM 1652 N N . GLY A 1 217 ? -10.829 -2.343 39.462 1.00 48.16 217 GLY A N 1
ATOM 1653 C CA . GLY A 1 217 ? -11.432 -2.846 40.704 1.00 48.16 217 GLY A CA 1
ATOM 1654 C C . GLY A 1 217 ? -10.366 -3.190 41.726 1.00 48.16 217 GLY A C 1
ATOM 1655 O O . GLY A 1 217 ? -10.633 -2.959 42.923 1.00 48.16 217 GLY A O 1
#

Solvent-accessible surface area (backbone atoms only — not comparable to full-atom values): 11901 Å² total; per-residue (Å²): 111,71,67,57,55,52,52,53,51,50,53,51,51,53,53,51,52,52,53,53,50,48,64,73,70,42,60,68,75,63,50,63,84,41,93,52,46,67,36,57,48,39,27,78,75,65,35,69,69,47,21,54,55,47,46,52,51,52,54,56,50,49,53,53,53,52,52,55,51,50,60,49,51,19,52,53,45,23,51,36,12,68,73,34,52,43,63,62,67,18,50,46,62,44,96,84,76,44,34,57,53,16,41,51,51,50,51,52,50,49,51,54,50,58,72,71,53,83,42,70,67,53,50,53,52,38,52,51,50,56,51,40,53,51,49,36,53,51,46,50,46,53,59,49,45,55,70,76,50,65,85,61,90,64,97,70,74,72,78,62,64,67,58,49,53,50,51,53,33,50,51,35,51,50,51,52,52,49,44,58,72,68,62,46,73,50,46,59,54,47,50,48,49,58,60,52,47,54,60,50,46,54,49,34,39,49,57,44,54,56,49,52,53,66,75,75,108

Foldseek 3Di:
DVCVVVVVVVVVVVVVVQVVLLVVQDPPVLVVPDPCSPLVSVCSPPNDVSSVVVVVVVVVVVVVVVVVVLQVQLVVQLVCCVVLQHDVLSVDADPVRGSVVSSVVVVVVVVVCVVPQPDPVLVVLLVVLVVLVVLLVVLVVVVVCCVPPVPDDDPDDDPPPPVVSVVSNVVSVVVLVCSVVVPDPSSVVSVVVVVVSVVSSVVSNVVSVVVVVVVVD

Radius of gyration: 22.24 Å; Cα contacts (8 Å, |Δi|>4): 120; chains: 1; bounding box: 56×40×69 Å

Sequence (217 aa):
PRSMFVGVGIVIGVYLLINIALLRMLPMSEIVGAELAVARAVESLLGPLAETVITAFLTGFLIVGINLGYMFAARVIYAMSTDGLFFRQCRRVNRGGTPTAALVASLAATIVFLLFSGSFVRLVEALAFFTVVNYAILFLSVFILRRKEPDLPRPYRAWGYPWTTALTLAGALAFLAGNVIGGTGVSLTALGVVVLSSPLYLLFRRINTERDRKEAG

Nearest PDB structures (foldseek):
  9h76-assembly1_A  TM=9.325E-01  e=1.842E-05  Carnobacterium sp. AT7

Secondary structure (DSSP, 8-state):
-HHHHHHHHHHHHHHHHHHHHHHHHS-HHHHTT-TTHHHHHHHHHH-HHHHHHHHHHHHHHHHHHHHHHHHHHHHHHHHHHHTTSS-GGGG---TTS--HHHHHHHHHHHHHHHHHH--HHHHHHHHHHHHHHHHHHHHHHHHHHHHH-TTS--S---TTTTHHHHHHHHHHHHHHHHHHHTT-HHHHHHHHHHHHHHHHHHHHHHHHHHHHHHH--

pLDDT: mean 82.89, std 8.78, range [48.16, 96.75]